Protein AF-A0AAF0BTP5-F1 (afdb_monomer)

Foldseek 3Di:
DDWDWDQDPVDHQWIFTDHPPDTDDDTGGPPPPDDDPDDDDDDDDDDDDDDDDDDDDDDDDDDDDPDDPPDLDPDDPQFFFQAPQSDTFNWQQLVCGCVVRNGGPGTPAQWFAFPVRDIDGPDDSDADPPRTGGRGHDHPDQDDDDDQFFFQAPQSDTFSPQQQVCTNVVRNDGPGTPAQWFAFPVRDIDGVRVVDADPPSTTTPGGDHPDDPDDPPDDDDDDDDDDDDDDDDDDDDDDDDPDDPDPQDPLLVVLLVVLVVVVVVAQAALVRSLCQCCPPPHVNRDSVSNNSSSVVDPDDNLVSLLRNLVVCVVPDDDQLVRQLCQCCPPPHRNHDSVSNNSNSVNVVSD

Sequence (350 aa):
MPAGWYPDPMQQGNQREWNGREWVGPSVPLAAKGGFPKWLIPLIACGGLAFVALIGGAIASAGDEDPEQTAATDPAVGQFARCNDGEFSDNGDLRAICSSHDGVDEFLAEFGECEDGTVIALRDDPECPDGGDLVKLLPGYQPAAGDGDIALCNDGTYSDNRELRNTCSSHDGVEEWLAEYGECEGGDVVRLAEDERCPMGEDLSKLLPGYTPPTTTAPPATTSPPTTTAPPTTTSPPTTTAPPGPTLSPSQQQAVGSAQNYLEFSGFSRQGLIDQLSSEFGDQFSVEDATVAVDSLNVDWNAEAAESAQNYLEFSNFSCQGLIDQLSSEFGDQYTVEEATYGANQTGIC

Radius of gyration: 31.8 Å; Cα contacts (8 Å, |Δi|>4): 492; chains: 1; bounding box: 95×71×78 Å

Secondary structure (DSSP, 8-state):
--SEEEE-TTSTTEEEEE-SSSEEEEEEE----------------------------------PPPP-----PPPPTT--EEETTS-EE----TTTTTTTTTSEEEESSSEEEETTS-EEE-SSS---GGGPPEEEE-TTPPPPPPTT--EEETTS-EE--TT-TTTTTTTTSEEEES-SEEEETTS-EEEGGGT-PPGGG--EEEE-TT-------PPPPPPPPPP--------------PPPP----HHHHHHHHHHHHHHHHS---HHHHHHHHH-TTTT---HHHHHHHHHHS---HHHHHHHHHHHHHHHS---HHHHHHHHH-TTTT---HHHHHHHHHHTT--

pLDDT: mean 74.02, std 20.6, range [29.47, 98.0]

Nearest PDB structures (foldseek):
  4eqq-assembly1_B  TM=9.358E-01  e=1.377E-05  Streptococcus phage TP-J34
  3e3v-assembly1_A  TM=5.963E-01  e=6.140E-01  Ligilactobacillus salivarius UCC118
  2prr-assembly1_E  TM=2.190E-01  e=5.043E+00  Cupriavidus pinatubonensis JMP134

Mean predicted aligned error: 22.16 Å

Organism: NCBI:txid467976

Structure (mmCIF, N/CA/C/O backbone):
data_AF-A0AAF0BTP5-F1
#
_entry.id   AF-A0AAF0BTP5-F1
#
loop_
_atom_site.group_PDB
_atom_site.id
_atom_site.type_symbol
_atom_site.label_atom_id
_atom_site.label_alt_id
_atom_site.label_comp_id
_atom_site.label_asym_id
_atom_site.label_entity_id
_atom_site.label_seq_id
_atom_site.pdbx_PDB_ins_code
_atom_site.Cartn_x
_atom_site.Cartn_y
_atom_site.Cartn_z
_atom_site.occupancy
_atom_site.B_iso_or_equiv
_atom_site.auth_seq_id
_atom_site.auth_comp_id
_atom_site.auth_asym_id
_atom_site.auth_atom_id
_atom_site.pdbx_PDB_model_num
ATOM 1 N N . MET A 1 1 ? 7.707 22.362 7.833 1.00 66.06 1 MET A N 1
ATOM 2 C CA . MET A 1 1 ? 9.055 22.598 8.407 1.00 66.06 1 MET A CA 1
ATOM 3 C C . MET A 1 1 ? 9.634 23.878 7.801 1.00 66.06 1 MET A C 1
ATOM 5 O O . MET A 1 1 ? 9.335 24.130 6.635 1.00 66.06 1 MET A O 1
ATOM 9 N N . PRO A 1 2 ? 10.359 24.732 8.553 1.00 80.81 2 PRO A N 1
ATOM 10 C CA . PRO A 1 2 ? 11.015 25.907 7.971 1.00 80.81 2 PRO A CA 1
ATOM 11 C C . PRO A 1 2 ? 12.114 25.486 6.985 1.00 80.81 2 PRO A C 1
ATOM 13 O O . PRO A 1 2 ? 12.567 24.349 7.028 1.00 80.81 2 PRO A O 1
ATOM 16 N N . ALA A 1 3 ? 12.517 26.377 6.076 1.00 83.88 3 ALA A N 1
ATOM 17 C CA . ALA A 1 3 ? 13.550 26.041 5.102 1.00 83.88 3 ALA A CA 1
ATOM 18 C C . ALA A 1 3 ? 14.909 25.805 5.789 1.00 83.88 3 ALA A C 1
ATOM 20 O O . ALA A 1 3 ? 15.300 26.584 6.664 1.00 83.88 3 ALA A O 1
ATOM 21 N N . GLY A 1 4 ? 15.621 24.744 5.410 1.00 81.06 4 GLY A N 1
ATOM 22 C CA . GLY A 1 4 ? 16.892 24.365 6.026 1.00 81.06 4 GLY A CA 1
ATOM 23 C C . GLY A 1 4 ? 17.335 22.939 5.703 1.00 81.06 4 GLY A C 1
ATOM 24 O O . GLY A 1 4 ? 16.658 22.215 4.985 1.00 81.06 4 GLY A O 1
ATOM 25 N N . TRP A 1 5 ? 18.485 22.538 6.244 1.00 83.69 5 TRP A N 1
ATOM 26 C CA . TRP A 1 5 ? 19.015 21.179 6.105 1.00 83.69 5 TRP A CA 1
ATOM 27 C C . TRP A 1 5 ? 18.476 20.271 7.207 1.00 83.69 5 TRP A C 1
ATOM 29 O O . TRP A 1 5 ? 18.574 20.607 8.391 1.00 83.69 5 TRP A O 1
ATOM 39 N N . TYR A 1 6 ? 17.950 19.114 6.814 1.00 80.50 6 TYR A N 1
ATOM 40 C CA . TYR A 1 6 ? 17.351 18.129 7.713 1.00 80.50 6 TYR A CA 1
ATOM 41 C C . TYR A 1 6 ? 17.860 16.721 7.390 1.00 80.50 6 TYR A C 1
ATOM 43 O O . TYR A 1 6 ? 18.285 16.490 6.257 1.00 80.50 6 TYR A O 1
ATOM 51 N N . PRO A 1 7 ? 17.835 15.784 8.357 1.00 87.56 7 PRO A N 1
ATOM 52 C CA . PRO A 1 7 ? 18.116 14.377 8.088 1.00 87.56 7 PRO A CA 1
ATOM 53 C C . PRO A 1 7 ? 17.216 13.850 6.970 1.00 87.56 7 PRO A C 1
ATOM 55 O O . PRO A 1 7 ? 16.019 14.135 6.965 1.00 87.56 7 PRO A O 1
ATOM 58 N N . ASP A 1 8 ? 17.802 13.116 6.030 1.00 84.50 8 ASP A N 1
ATOM 59 C CA . ASP A 1 8 ? 17.079 12.563 4.892 1.00 84.50 8 ASP A CA 1
ATOM 60 C C . ASP A 1 8 ? 16.247 11.345 5.343 1.00 84.50 8 ASP A C 1
ATOM 62 O O . ASP A 1 8 ? 16.832 10.350 5.786 1.00 84.50 8 ASP A O 1
ATOM 66 N N . PRO A 1 9 ? 14.903 11.396 5.256 1.00 71.88 9 PRO A N 1
ATOM 67 C CA . PRO A 1 9 ? 14.041 10.292 5.675 1.00 71.88 9 PRO A CA 1
ATOM 68 C C . PRO A 1 9 ? 14.172 9.053 4.776 1.00 71.88 9 PRO A C 1
ATOM 70 O O . PRO A 1 9 ? 13.837 7.957 5.213 1.00 71.88 9 PRO A O 1
ATOM 73 N N . MET A 1 10 ? 14.685 9.207 3.550 1.00 76.69 10 MET A N 1
ATOM 74 C CA . MET A 1 10 ? 14.878 8.116 2.589 1.00 76.69 10 MET A CA 1
ATOM 75 C C . MET A 1 10 ? 16.298 7.532 2.631 1.00 76.69 10 MET A C 1
ATOM 77 O O . MET A 1 10 ? 16.531 6.442 2.116 1.00 76.69 10 MET A O 1
ATOM 81 N N . GLN A 1 11 ? 17.263 8.226 3.248 1.00 76.19 11 GLN A N 1
ATOM 82 C CA . GLN A 1 11 ? 18.657 7.776 3.344 1.00 76.19 11 GLN A CA 1
ATOM 83 C C . GLN A 1 11 ? 19.231 8.024 4.745 1.00 76.19 11 GLN A C 1
ATOM 85 O O . GLN A 1 11 ? 19.792 9.085 5.036 1.00 76.19 11 GLN A O 1
ATOM 90 N N . GLN A 1 12 ? 19.138 7.012 5.617 1.00 73.44 12 GLN A N 1
ATOM 91 C CA . GLN A 1 12 ? 19.706 7.078 6.967 1.00 73.44 12 GLN A CA 1
ATOM 92 C C . GLN A 1 12 ? 21.200 7.441 6.931 1.00 73.44 12 GLN A C 1
ATOM 94 O O . GLN A 1 12 ? 22.006 6.781 6.280 1.00 73.44 12 GLN A O 1
ATOM 99 N N . GLY A 1 13 ? 21.573 8.492 7.667 1.00 76.44 13 GLY A N 1
ATOM 100 C CA . GLY A 1 13 ? 22.949 9.003 7.727 1.00 76.44 13 GLY A CA 1
ATOM 101 C C . GLY A 1 13 ? 23.241 10.186 6.797 1.00 76.44 13 GLY A C 1
ATOM 102 O O . GLY A 1 13 ? 24.313 10.786 6.914 1.00 76.44 13 GLY A O 1
ATOM 103 N N . ASN A 1 14 ? 22.288 10.583 5.950 1.00 85.88 14 ASN A N 1
ATOM 104 C CA . ASN A 1 14 ? 22.402 11.737 5.058 1.00 85.88 14 ASN A CA 1
ATOM 105 C C . ASN A 1 14 ? 21.496 12.899 5.507 1.00 85.88 14 ASN A C 1
ATOM 107 O O . ASN A 1 14 ? 20.632 12.752 6.372 1.00 85.88 14 ASN A O 1
ATOM 111 N N . GLN A 1 15 ? 21.736 14.085 4.952 1.00 87.38 15 GLN A N 1
ATOM 112 C CA . GLN A 1 15 ? 20.902 15.275 5.077 1.00 87.38 15 GLN A CA 1
ATOM 113 C C . GLN A 1 15 ? 20.526 15.808 3.695 1.00 87.38 15 GLN A C 1
ATOM 115 O O . GLN A 1 15 ? 21.303 15.700 2.743 1.00 87.38 15 GLN A O 1
ATOM 120 N N . ARG A 1 16 ? 19.354 16.430 3.605 1.00 90.38 16 ARG A N 1
ATOM 121 C CA . ARG A 1 16 ? 18.825 17.049 2.389 1.00 90.38 16 ARG A CA 1
ATOM 122 C C . ARG A 1 16 ? 18.235 18.424 2.713 1.00 90.38 16 ARG A C 1
ATOM 124 O O . ARG A 1 16 ? 17.884 18.701 3.862 1.00 90.38 16 ARG A O 1
ATOM 131 N N . GLU A 1 17 ? 18.195 19.321 1.734 1.00 87.38 17 GLU A N 1
ATOM 132 C CA . GLU A 1 17 ? 17.654 20.665 1.928 1.00 87.38 17 GLU A CA 1
ATOM 133 C C . GLU A 1 17 ? 16.134 20.660 1.733 1.00 87.38 17 GLU A C 1
ATOM 135 O O . GLU A 1 17 ? 15.614 20.120 0.762 1.00 87.38 17 GLU A O 1
ATOM 140 N N . TRP A 1 18 ? 15.411 21.271 2.664 1.00 85.94 18 TRP A N 1
ATOM 141 C CA . TRP A 1 18 ? 13.976 21.511 2.587 1.00 85.94 18 TRP A CA 1
ATOM 142 C C . TRP A 1 18 ? 13.746 22.991 2.292 1.00 85.94 18 TRP A C 1
ATOM 144 O O . TRP A 1 18 ? 14.235 23.845 3.031 1.00 85.94 18 TRP A O 1
ATOM 154 N N . ASN A 1 19 ? 12.985 23.324 1.248 1.00 82.12 19 ASN A N 1
ATOM 155 C CA . ASN A 1 19 ? 12.732 24.724 0.871 1.00 82.12 19 ASN A CA 1
ATOM 156 C C . ASN A 1 19 ? 11.474 25.330 1.531 1.00 82.12 19 ASN A C 1
ATOM 158 O O . ASN A 1 19 ? 11.145 26.494 1.299 1.00 82.12 19 ASN A O 1
ATOM 162 N N . GLY A 1 20 ? 10.759 24.554 2.352 1.00 77.25 20 GLY A N 1
ATOM 163 C CA . GLY A 1 20 ? 9.486 24.948 2.964 1.00 77.25 20 GLY A CA 1
ATOM 164 C C . GLY A 1 20 ? 8.254 24.279 2.347 1.00 77.25 20 GLY A C 1
ATOM 165 O O . GLY A 1 20 ? 7.204 24.288 2.987 1.00 77.25 20 GLY A O 1
ATOM 166 N N . ARG A 1 21 ? 8.379 23.685 1.156 1.00 82.62 21 ARG A N 1
ATOM 167 C CA . ARG A 1 21 ? 7.317 22.946 0.452 1.00 82.62 21 ARG A CA 1
ATOM 168 C C . ARG A 1 21 ? 7.750 21.561 -0.008 1.00 82.62 21 ARG A C 1
ATOM 170 O O . ARG A 1 21 ? 6.941 20.647 0.046 1.00 82.62 21 ARG A O 1
ATOM 177 N N . GLU A 1 22 ? 9.000 21.422 -0.425 1.00 83.06 22 GLU A N 1
ATOM 178 C CA . GLU A 1 22 ? 9.550 20.165 -0.919 1.00 83.06 22 GLU A CA 1
ATOM 179 C C . GLU A 1 22 ? 11.039 20.048 -0.582 1.00 83.06 22 GLU A C 1
ATOM 181 O O . GLU A 1 22 ? 11.717 21.022 -0.216 1.00 83.06 22 GLU A O 1
ATOM 186 N N . TRP A 1 23 ? 11.543 18.828 -0.721 1.00 82.31 23 TRP A N 1
ATOM 187 C CA . TRP A 1 23 ? 12.958 18.534 -0.610 1.00 82.31 23 TRP A CA 1
ATOM 188 C C . TRP A 1 23 ? 13.664 18.868 -1.924 1.00 82.31 23 TRP A C 1
ATOM 190 O O . TRP A 1 23 ? 13.299 18.368 -2.988 1.00 82.31 23 TRP A O 1
ATOM 200 N N . VAL A 1 24 ? 14.711 19.679 -1.845 1.00 86.25 24 VAL A N 1
ATOM 201 C CA . VAL A 1 24 ? 15.459 20.187 -2.994 1.00 86.25 24 VAL A CA 1
ATOM 202 C C . VAL A 1 24 ? 16.923 19.760 -2.932 1.00 86.25 24 VAL A C 1
ATOM 204 O O . VAL A 1 24 ? 17.501 19.583 -1.861 1.00 86.25 24 VAL A O 1
ATOM 207 N N . GLY A 1 25 ? 17.529 19.583 -4.108 1.00 78.31 25 GLY A N 1
ATOM 208 C CA . GLY A 1 25 ? 18.939 19.201 -4.244 1.00 78.31 25 GLY A CA 1
ATOM 209 C C . GLY A 1 25 ? 19.236 17.731 -3.907 1.00 78.31 25 GLY A C 1
ATOM 210 O O . GLY A 1 25 ? 18.320 16.978 -3.575 1.00 78.31 25 GLY A O 1
ATOM 211 N N . PRO A 1 26 ? 20.499 17.292 -4.039 1.00 80.62 26 PRO A N 1
ATOM 212 C CA . PRO A 1 26 ? 20.912 15.921 -3.741 1.00 80.62 26 PRO A CA 1
ATOM 213 C C . PRO A 1 26 ? 21.100 15.680 -2.235 1.00 80.62 26 PRO A C 1
ATOM 215 O O . PRO A 1 26 ? 21.465 16.588 -1.485 1.00 80.62 26 PRO A O 1
ATOM 218 N N . SER A 1 27 ? 20.898 14.435 -1.803 1.00 83.38 27 SER A N 1
ATOM 219 C CA . SER A 1 27 ? 21.217 13.969 -0.450 1.00 83.38 27 SER A CA 1
ATOM 220 C C . SER A 1 27 ? 22.731 13.978 -0.234 1.00 83.38 27 SER A C 1
ATOM 222 O O . SER A 1 27 ? 23.484 13.449 -1.052 1.00 83.38 27 SER A O 1
ATOM 224 N N . VAL A 1 28 ? 23.198 14.575 0.863 1.00 78.38 28 VAL A N 1
ATOM 225 C CA . VAL A 1 28 ? 24.628 14.622 1.210 1.00 78.38 28 VAL A CA 1
ATOM 226 C C . VAL A 1 28 ? 24.874 13.976 2.572 1.00 78.38 28 VAL A C 1
ATOM 228 O O . VAL A 1 28 ? 24.028 14.105 3.454 1.00 78.38 28 VAL A O 1
ATOM 231 N N . PRO A 1 29 ? 26.020 13.318 2.809 1.00 83.50 29 PRO A N 1
ATOM 232 C CA . PRO A 1 29 ? 26.315 12.719 4.107 1.00 83.50 29 PRO A CA 1
ATOM 233 C C . PRO A 1 29 ? 26.246 13.738 5.244 1.00 83.50 29 PRO A C 1
ATOM 235 O O . PRO A 1 29 ? 26.793 14.840 5.129 1.00 83.50 29 PRO A O 1
ATOM 238 N N . LEU A 1 30 ? 25.611 13.370 6.365 1.00 73.38 30 LEU A N 1
ATOM 239 C CA . LEU A 1 30 ? 25.683 14.161 7.592 1.00 73.38 30 LEU A CA 1
ATOM 240 C C . LEU A 1 30 ? 27.158 14.269 7.969 1.00 73.38 30 LEU A C 1
ATOM 242 O O . LEU A 1 30 ? 27.799 13.267 8.288 1.00 73.38 30 LEU A O 1
ATOM 246 N N . ALA A 1 31 ? 27.710 15.483 7.893 1.00 54.94 31 ALA A N 1
ATOM 247 C CA . ALA A 1 31 ? 29.111 15.720 8.200 1.00 54.94 31 ALA A CA 1
ATOM 248 C C . ALA A 1 31 ? 29.421 15.130 9.581 1.00 54.94 31 ALA A C 1
ATOM 250 O O . ALA A 1 31 ? 28.919 15.608 10.605 1.00 54.94 31 ALA A O 1
ATOM 251 N N . ALA A 1 32 ? 30.226 14.064 9.599 1.00 41.44 32 ALA A N 1
ATOM 252 C CA . ALA A 1 32 ? 30.645 13.419 10.825 1.00 41.44 32 ALA A CA 1
ATOM 253 C C . ALA A 1 32 ? 31.231 14.499 11.738 1.00 41.44 32 ALA A C 1
ATOM 255 O O . ALA A 1 32 ? 32.171 15.202 11.357 1.00 41.44 32 ALA A O 1
ATOM 256 N N . LYS A 1 33 ? 30.678 14.649 12.947 1.00 40.78 33 LYS A N 1
ATOM 257 C CA . LYS A 1 33 ? 31.272 15.461 14.017 1.00 40.78 33 LYS A CA 1
ATOM 258 C C . LYS A 1 33 ? 32.567 14.788 14.495 1.00 40.78 33 LYS A C 1
ATOM 260 O O . LYS A 1 33 ? 32.663 14.317 15.622 1.00 40.78 33 LYS A O 1
ATOM 265 N N . GLY A 1 34 ? 33.565 14.722 13.619 1.00 33.09 34 GLY A N 1
ATOM 266 C CA . GLY A 1 34 ? 34.946 14.400 13.927 1.00 33.09 34 GLY A CA 1
ATOM 267 C C . GLY A 1 34 ? 35.622 15.673 14.410 1.00 33.09 34 GLY A C 1
ATOM 268 O O . GLY A 1 34 ? 35.717 16.655 13.676 1.00 33.09 34 GLY A O 1
ATOM 269 N N . GLY A 1 35 ? 36.026 15.683 15.678 1.00 31.38 35 GLY A N 1
ATOM 270 C CA . GLY A 1 35 ? 36.661 16.828 16.313 1.00 31.38 35 GLY A CA 1
ATOM 271 C C . GLY A 1 35 ? 37.847 17.353 15.507 1.00 31.38 35 GLY A C 1
ATOM 272 O O . GLY A 1 35 ? 38.775 16.617 15.185 1.00 31.38 35 GLY A O 1
ATOM 273 N N . PHE A 1 36 ? 37.834 18.657 15.236 1.00 31.03 36 PHE A N 1
ATOM 274 C CA . PHE A 1 36 ? 39.012 19.386 14.788 1.00 31.03 36 PHE A CA 1
ATOM 275 C C . PHE A 1 36 ? 40.149 19.184 15.804 1.00 31.03 36 PHE A C 1
ATOM 277 O O . PHE A 1 36 ? 39.987 19.580 16.968 1.00 31.03 36 PHE A O 1
ATOM 284 N N . PRO A 1 37 ? 41.319 18.642 15.418 1.00 31.67 37 PRO A N 1
ATOM 285 C CA . PRO A 1 37 ? 42.494 18.784 16.248 1.00 31.67 37 PRO A CA 1
ATOM 286 C C . PRO A 1 37 ? 42.881 20.263 16.219 1.00 31.67 37 PRO A C 1
ATOM 288 O O . PRO A 1 37 ? 43.329 20.807 15.211 1.00 31.67 37 PRO A O 1
ATOM 291 N N . LYS A 1 38 ? 42.678 20.931 17.358 1.00 37.78 38 LYS A N 1
ATOM 292 C CA . LYS A 1 38 ? 43.375 22.169 17.699 1.00 37.78 38 LYS A CA 1
ATOM 293 C C . LYS A 1 38 ? 44.862 21.908 17.486 1.00 37.78 38 LYS A C 1
ATOM 295 O O . LYS A 1 38 ? 45.444 21.198 18.292 1.00 37.78 38 LYS A O 1
ATOM 300 N N . TRP A 1 39 ? 45.442 22.471 16.437 1.00 33.19 39 TRP A N 1
ATOM 301 C CA . TRP A 1 39 ? 46.760 23.105 16.416 1.00 33.19 39 TRP A CA 1
ATOM 302 C C . TRP A 1 39 ? 46.939 23.784 15.052 1.00 33.19 39 TRP A C 1
ATOM 304 O O . TRP A 1 39 ? 46.636 23.188 14.027 1.00 33.19 39 TRP A O 1
ATOM 314 N N . LEU A 1 40 ? 47.445 25.024 15.094 1.00 30.78 40 LEU A N 1
ATOM 315 C CA . LEU A 1 40 ? 47.701 25.983 14.000 1.00 30.78 40 LEU A CA 1
ATOM 316 C C . LEU A 1 40 ? 46.567 26.966 13.641 1.00 30.78 40 LEU A C 1
ATOM 318 O O . LEU A 1 40 ? 46.046 27.006 12.536 1.00 30.78 40 LEU A O 1
ATOM 322 N N . ILE A 1 41 ? 46.295 27.875 14.578 1.00 35.19 41 ILE A N 1
ATOM 323 C CA . ILE A 1 41 ? 46.274 29.328 14.297 1.00 35.19 41 ILE A CA 1
ATOM 324 C C . ILE A 1 41 ? 47.596 29.818 14.930 1.00 35.19 41 ILE A C 1
ATOM 326 O O . ILE A 1 41 ? 47.890 29.331 16.028 1.00 35.19 41 ILE A O 1
ATOM 330 N N . PRO A 1 42 ? 48.427 30.698 14.327 1.00 41.56 42 PRO A N 1
ATOM 331 C CA . PRO A 1 42 ? 48.000 31.946 13.684 1.00 41.56 42 PRO A CA 1
ATOM 332 C C . PRO A 1 42 ? 48.838 32.313 12.424 1.00 41.56 42 PRO A C 1
ATOM 334 O O . PRO A 1 42 ? 49.724 31.563 12.044 1.00 41.56 42 PRO A O 1
ATOM 337 N N . LEU A 1 43 ? 48.638 33.390 11.657 1.00 31.61 43 LEU A N 1
ATOM 338 C CA . LEU A 1 43 ? 48.672 34.822 11.987 1.00 31.61 43 LEU A CA 1
ATOM 339 C C . LEU A 1 43 ? 48.596 35.584 10.625 1.00 31.61 43 LEU A C 1
ATOM 341 O O . LEU A 1 43 ? 49.129 35.089 9.638 1.00 31.61 43 LEU A O 1
ATOM 345 N N . ILE A 1 44 ? 48.077 36.823 10.636 1.00 33.84 44 ILE A N 1
ATOM 346 C CA . ILE A 1 44 ? 48.442 37.959 9.739 1.00 33.84 44 ILE A CA 1
ATOM 347 C C . ILE A 1 44 ? 47.789 37.931 8.341 1.00 33.84 44 ILE A C 1
ATOM 349 O O . ILE A 1 44 ? 48.162 37.168 7.465 1.00 33.84 44 ILE A O 1
ATOM 353 N N . ALA A 1 45 ? 46.683 38.651 8.142 1.00 29.67 45 ALA A N 1
ATOM 354 C CA . ALA A 1 45 ? 46.576 40.098 7.886 1.00 29.67 45 ALA A CA 1
ATOM 355 C C . ALA A 1 45 ? 46.973 40.515 6.457 1.00 29.67 45 ALA A C 1
ATOM 357 O O . ALA A 1 45 ? 48.066 40.245 5.972 1.00 29.67 45 ALA A O 1
ATOM 358 N N . CYS A 1 46 ? 46.030 41.217 5.826 1.00 31.89 46 CYS A N 1
ATOM 359 C CA . CYS A 1 46 ? 46.109 41.869 4.528 1.00 31.89 46 CYS A CA 1
ATOM 360 C C . CYS A 1 46 ? 47.422 42.629 4.298 1.00 31.89 46 CYS A C 1
ATOM 362 O O . CYS A 1 46 ? 47.828 43.439 5.132 1.00 31.89 46 CYS A O 1
ATOM 364 N N . GLY A 1 47 ? 48.003 42.475 3.107 1.00 30.50 47 GLY A N 1
ATOM 365 C CA . GLY A 1 47 ? 49.090 43.334 2.650 1.00 30.50 47 GLY A CA 1
ATOM 366 C C . GLY A 1 47 ? 49.634 42.967 1.272 1.00 30.50 47 GLY A C 1
ATOM 367 O O . GLY A 1 47 ? 50.474 42.090 1.162 1.00 30.50 47 GLY A O 1
ATOM 368 N N . GLY A 1 48 ? 49.156 43.678 0.247 1.00 30.20 48 GLY A N 1
ATOM 369 C CA . GLY A 1 48 ? 49.973 44.288 -0.812 1.00 30.20 48 GLY A CA 1
ATOM 370 C C . GLY A 1 48 ? 50.964 43.445 -1.631 1.00 30.20 48 GLY A C 1
ATOM 371 O O . GLY A 1 48 ? 52.056 43.138 -1.184 1.00 30.20 48 GLY A O 1
ATOM 372 N N . LEU A 1 49 ? 50.605 43.265 -2.906 1.00 34.34 49 LEU A N 1
ATOM 373 C CA . LEU A 1 49 ? 51.395 43.568 -4.113 1.00 34.34 49 LEU A CA 1
ATOM 374 C C . LEU A 1 49 ? 52.920 43.295 -4.155 1.00 34.34 49 LEU A C 1
ATOM 376 O O . LEU A 1 49 ? 53.719 44.007 -3.556 1.00 34.34 49 LEU A O 1
ATOM 380 N N . ALA A 1 50 ? 53.246 42.458 -5.152 1.00 32.09 50 ALA A N 1
ATOM 381 C CA . ALA A 1 50 ? 54.365 42.535 -6.103 1.00 32.09 50 ALA A CA 1
ATOM 382 C C . ALA A 1 50 ? 55.754 42.022 -5.667 1.00 32.09 50 ALA A C 1
ATOM 384 O O . ALA A 1 50 ? 56.383 42.593 -4.789 1.00 32.09 50 ALA A O 1
ATOM 385 N N . PHE A 1 51 ? 56.297 41.032 -6.397 1.00 29.47 51 PHE A N 1
ATOM 386 C CA . PHE A 1 51 ? 57.424 41.213 -7.338 1.00 29.47 51 PHE A CA 1
ATOM 387 C C . PHE A 1 51 ? 57.891 39.873 -7.970 1.00 29.47 51 PHE A C 1
ATOM 389 O O . PHE A 1 51 ? 58.175 38.910 -7.270 1.00 29.47 51 PHE A O 1
ATOM 396 N N . VAL A 1 52 ? 58.0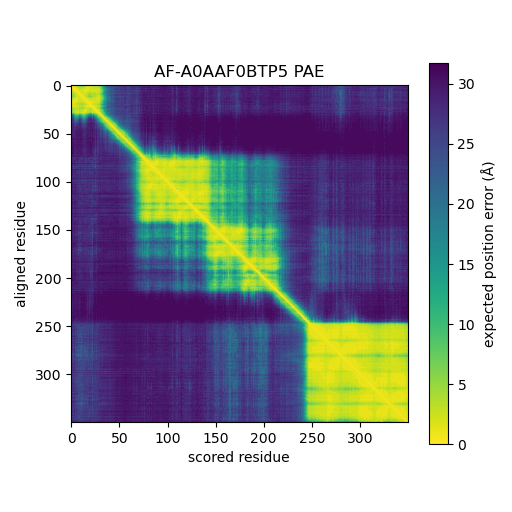83 39.928 -9.296 1.00 31.09 52 VAL A N 1
ATOM 397 C CA . VAL A 1 52 ? 59.167 39.326 -10.112 1.00 31.09 52 VAL A CA 1
ATOM 398 C C . VAL A 1 52 ? 59.085 37.883 -10.626 1.00 31.09 52 VAL A C 1
ATOM 400 O O . VAL A 1 52 ? 58.734 36.926 -9.954 1.00 31.09 52 VAL A O 1
ATOM 403 N N . ALA A 1 53 ? 59.456 37.821 -11.906 1.00 33.12 53 ALA A N 1
ATOM 404 C CA . ALA A 1 53 ? 59.361 36.761 -12.885 1.00 33.12 53 ALA A CA 1
ATOM 405 C C . ALA A 1 53 ? 60.640 35.915 -13.034 1.00 33.12 53 ALA A C 1
ATOM 407 O O . ALA A 1 53 ? 61.718 36.321 -12.602 1.00 33.12 53 ALA A O 1
ATOM 408 N N . LEU A 1 54 ? 60.467 34.850 -13.836 1.00 32.16 54 LEU A N 1
ATOM 409 C CA . LEU A 1 54 ? 61.446 33.958 -14.486 1.00 32.16 54 LEU A CA 1
ATOM 410 C C . LEU A 1 54 ? 62.095 32.954 -13.516 1.00 32.16 54 LEU A C 1
ATOM 412 O O . LEU A 1 54 ? 62.576 33.321 -12.457 1.00 32.16 54 LEU A O 1
ATOM 416 N N . ILE A 1 55 ? 62.130 31.651 -13.813 1.00 35.66 55 ILE A N 1
ATOM 417 C CA . ILE A 1 55 ? 62.846 31.022 -14.936 1.00 35.66 55 ILE A CA 1
ATOM 418 C C . ILE A 1 55 ? 62.230 29.640 -15.257 1.00 35.66 55 ILE A C 1
ATOM 420 O O . ILE A 1 55 ? 61.930 28.880 -14.344 1.00 35.66 55 ILE A O 1
ATOM 424 N N . GLY A 1 56 ? 62.189 29.284 -16.548 1.00 29.95 56 GLY A N 1
ATOM 425 C CA . GLY A 1 56 ? 62.551 27.934 -17.011 1.00 29.95 56 GLY A CA 1
ATOM 426 C C . GLY A 1 56 ? 61.420 26.933 -17.231 1.00 29.95 56 GLY A C 1
ATOM 427 O O . GLY A 1 56 ? 61.036 26.211 -16.322 1.00 29.95 56 GLY A O 1
ATOM 428 N N . GLY A 1 57 ? 60.969 26.819 -18.481 1.00 34.53 57 GLY A N 1
ATOM 429 C CA . GLY A 1 57 ? 60.205 25.662 -18.935 1.00 34.53 57 GLY A CA 1
ATOM 430 C C . GLY A 1 57 ? 61.088 24.425 -19.110 1.00 34.53 57 GLY A C 1
ATOM 431 O O . GLY A 1 57 ? 62.213 24.529 -19.598 1.00 34.53 57 GLY A O 1
ATOM 432 N N . ALA A 1 58 ? 60.540 23.261 -18.766 1.00 31.95 58 ALA A N 1
ATOM 433 C CA . ALA A 1 58 ? 60.873 21.982 -19.376 1.00 31.95 58 ALA A CA 1
ATOM 434 C C . ALA A 1 58 ? 59.739 20.972 -19.123 1.00 31.95 58 ALA A C 1
ATOM 436 O O . ALA A 1 58 ? 59.387 20.702 -17.982 1.00 31.95 58 ALA A O 1
ATOM 437 N N . ILE A 1 59 ? 59.251 20.417 -20.235 1.00 38.56 59 ILE A N 1
ATOM 438 C CA . ILE A 1 59 ? 58.660 19.087 -20.430 1.00 38.56 59 ILE A CA 1
ATOM 439 C C . ILE A 1 59 ? 57.361 18.738 -19.679 1.00 38.56 59 ILE A C 1
ATOM 441 O O . ILE A 1 59 ? 57.347 18.281 -18.542 1.00 38.56 59 ILE A O 1
ATOM 445 N N . ALA A 1 60 ? 56.250 18.859 -20.412 1.00 32.38 60 ALA A N 1
ATOM 446 C CA . ALA A 1 60 ? 55.043 18.087 -20.166 1.00 32.38 60 ALA A CA 1
ATOM 447 C C . ALA A 1 60 ? 55.364 16.591 -20.330 1.00 32.38 60 ALA A C 1
ATOM 449 O O . ALA A 1 60 ? 55.797 16.155 -21.397 1.00 32.38 60 ALA A O 1
ATOM 450 N N . SER A 1 61 ? 55.176 15.833 -19.253 1.00 33.78 61 SER A N 1
ATOM 451 C CA . SER A 1 61 ? 55.046 14.380 -19.267 1.00 33.78 61 SER A CA 1
ATOM 452 C C . SER A 1 61 ? 53.587 14.061 -18.995 1.00 33.78 61 SER A C 1
ATOM 454 O O . SER A 1 61 ? 52.990 14.657 -18.100 1.00 33.78 61 SER A O 1
ATOM 456 N N . ALA A 1 62 ? 53.067 13.137 -19.795 1.00 45.81 62 ALA A N 1
ATOM 457 C CA . ALA A 1 62 ? 51.734 12.569 -19.748 1.00 45.81 62 ALA A CA 1
ATOM 458 C C . ALA A 1 62 ? 51.227 12.316 -18.320 1.00 45.81 62 ALA A C 1
ATOM 460 O O . ALA A 1 62 ? 51.933 11.738 -17.491 1.00 45.81 62 ALA A O 1
ATOM 461 N N . GLY A 1 63 ? 49.995 12.752 -18.079 1.00 32.56 63 GLY A N 1
ATOM 462 C CA . GLY A 1 63 ? 49.095 12.198 -17.083 1.00 32.56 63 GLY A CA 1
ATOM 463 C C . GLY A 1 63 ? 47.806 11.910 -17.833 1.00 32.56 63 GLY A C 1
ATOM 464 O O . GLY A 1 63 ? 47.219 12.837 -18.387 1.00 32.56 63 GLY A O 1
ATOM 465 N N . ASP A 1 64 ? 47.506 10.624 -17.944 1.00 36.56 64 ASP A N 1
ATOM 466 C CA . ASP A 1 64 ? 46.410 10.029 -18.686 1.00 36.56 64 ASP A CA 1
ATOM 467 C C . ASP A 1 64 ? 45.059 10.703 -18.434 1.00 36.56 64 ASP A C 1
ATOM 469 O O . ASP A 1 64 ? 44.737 11.166 -17.339 1.00 36.56 64 ASP A O 1
ATOM 473 N N . GLU A 1 65 ? 44.314 10.752 -19.526 1.00 37.16 65 GLU A N 1
ATOM 474 C CA . GLU A 1 65 ? 42.996 11.325 -19.709 1.00 37.16 65 GLU A CA 1
ATOM 475 C C . GLU A 1 65 ? 41.996 10.601 -18.792 1.00 37.16 65 GLU A C 1
ATOM 477 O O . GLU A 1 65 ? 41.788 9.394 -18.899 1.00 37.16 65 GLU A O 1
ATOM 482 N N . ASP A 1 66 ? 41.402 11.348 -17.862 1.00 35.97 66 ASP A N 1
ATOM 483 C CA . ASP A 1 66 ? 40.162 10.968 -17.182 1.00 35.97 66 ASP A CA 1
ATOM 484 C C . ASP A 1 66 ? 39.074 10.891 -18.271 1.00 35.97 66 ASP A C 1
ATOM 486 O O . ASP A 1 66 ? 38.930 11.875 -19.012 1.00 35.97 66 ASP A O 1
ATOM 490 N N . PRO A 1 67 ? 38.385 9.750 -18.481 1.00 45.97 67 PRO A N 1
ATOM 491 C CA . PRO A 1 67 ? 37.468 9.621 -19.596 1.00 45.97 67 PRO A CA 1
ATOM 492 C C . PRO A 1 67 ? 36.340 10.630 -19.431 1.00 45.97 67 PRO A C 1
ATOM 494 O O . PRO A 1 67 ? 35.661 10.703 -18.408 1.00 45.97 67 PRO A O 1
ATOM 497 N N . GLU A 1 68 ? 36.193 11.416 -20.487 1.00 41.41 68 GLU A N 1
ATOM 498 C CA . GLU A 1 68 ? 35.093 12.311 -20.764 1.00 41.41 68 GLU A CA 1
ATOM 499 C C . GLU A 1 68 ? 33.779 11.656 -20.322 1.00 41.41 68 GLU A C 1
ATOM 501 O O . GLU A 1 68 ? 33.322 10.670 -20.899 1.00 41.41 68 GLU A O 1
ATOM 506 N N . GLN A 1 69 ? 33.177 12.198 -19.265 1.00 42.75 69 GLN A N 1
ATOM 507 C CA . GLN A 1 69 ? 31.753 12.054 -19.025 1.00 42.75 69 GLN A CA 1
ATOM 508 C C . GLN A 1 69 ? 31.091 12.713 -20.238 1.00 42.75 69 GLN A C 1
ATOM 510 O O . GLN A 1 69 ? 30.947 13.935 -20.289 1.00 42.75 69 GLN A O 1
ATOM 515 N N . THR A 1 70 ? 30.836 11.906 -21.270 1.00 43.03 70 THR A N 1
ATOM 516 C CA . THR A 1 70 ? 30.220 12.329 -22.523 1.00 43.03 70 THR A CA 1
ATOM 517 C C . THR A 1 70 ? 28.947 13.065 -22.161 1.00 43.03 70 THR A C 1
ATOM 519 O O . THR A 1 70 ? 28.051 12.493 -21.536 1.00 43.03 70 THR A O 1
ATOM 522 N N . ALA A 1 71 ? 28.897 14.352 -22.492 1.00 49.56 71 ALA A N 1
ATOM 523 C CA . ALA A 1 71 ? 27.687 15.138 -22.366 1.00 49.56 71 ALA A CA 1
ATOM 524 C C . ALA A 1 71 ? 26.556 14.360 -23.049 1.00 49.56 71 ALA A C 1
ATOM 526 O O . ALA A 1 71 ? 26.666 14.048 -24.237 1.00 49.56 71 ALA A O 1
ATOM 527 N N . ALA A 1 72 ? 25.516 14.001 -22.288 1.00 54.84 72 ALA A N 1
ATOM 528 C CA . ALA A 1 72 ? 24.315 13.390 -22.836 1.00 54.84 72 ALA A CA 1
ATOM 529 C C . ALA A 1 72 ? 23.857 14.269 -24.004 1.00 54.84 72 ALA A C 1
ATOM 531 O O . ALA A 1 72 ? 23.587 15.458 -23.830 1.00 54.84 72 ALA A O 1
ATOM 532 N N . THR A 1 73 ? 23.916 13.723 -25.214 1.00 63.22 73 THR A N 1
ATOM 533 C CA . THR A 1 73 ? 23.482 14.456 -26.399 1.00 63.22 73 THR A CA 1
ATOM 534 C C . THR A 1 73 ? 21.962 14.449 -26.342 1.00 63.22 73 THR A C 1
ATOM 536 O O . THR A 1 73 ? 21.386 13.381 -26.171 1.00 63.22 73 THR A O 1
ATOM 539 N N . ASP A 1 74 ? 21.303 15.606 -26.405 1.00 69.88 74 ASP A N 1
ATOM 540 C CA . ASP A 1 74 ? 19.837 15.631 -26.399 1.00 69.88 74 ASP A CA 1
ATOM 541 C C . ASP A 1 74 ? 19.299 14.775 -27.566 1.00 69.88 74 ASP A C 1
ATOM 543 O O . ASP A 1 74 ? 19.848 14.857 -28.676 1.00 69.88 74 ASP A O 1
ATOM 547 N N . PRO A 1 75 ? 18.245 13.962 -27.360 1.00 77.62 75 PRO A N 1
ATOM 548 C CA . PRO A 1 75 ? 17.697 13.129 -28.420 1.00 77.62 75 PRO A CA 1
ATOM 549 C C . PRO A 1 75 ? 17.206 13.990 -29.586 1.00 77.62 75 PRO A C 1
ATOM 551 O O . PRO A 1 75 ? 16.512 14.996 -29.412 1.00 77.62 75 PRO A O 1
ATOM 554 N N . ALA A 1 76 ? 17.548 13.578 -30.806 1.00 79.62 76 ALA A N 1
ATOM 555 C CA . ALA A 1 76 ? 17.000 14.194 -32.006 1.00 79.62 76 ALA A CA 1
ATOM 556 C C . ALA A 1 76 ? 15.487 13.922 -32.124 1.00 79.62 76 ALA A C 1
ATOM 558 O O . ALA A 1 76 ? 14.960 12.938 -31.608 1.00 79.62 76 ALA A O 1
ATOM 559 N N . VAL A 1 77 ? 14.774 14.783 -32.855 1.00 77.56 77 VAL A N 1
ATOM 560 C CA . VAL A 1 77 ? 13.346 14.577 -33.145 1.00 77.56 77 VAL A CA 1
ATOM 561 C C . VAL A 1 77 ? 13.162 13.271 -33.924 1.00 77.56 77 VAL A C 1
ATOM 563 O O . VAL A 1 77 ? 13.792 13.094 -34.966 1.00 77.56 77 VAL A O 1
ATOM 566 N N . GLY A 1 78 ? 12.273 12.398 -33.443 1.00 82.44 78 GLY A N 1
ATOM 567 C CA . GLY A 1 78 ? 11.965 11.104 -34.067 1.00 82.44 78 GLY A CA 1
ATOM 568 C C . GLY A 1 78 ? 12.707 9.905 -33.471 1.00 82.44 78 GLY A C 1
ATOM 569 O O . GLY A 1 78 ? 12.512 8.797 -33.948 1.00 82.44 78 GLY A O 1
ATOM 570 N N . GLN A 1 79 ? 13.530 10.109 -32.439 1.00 92.12 79 GLN A N 1
ATOM 571 C CA . GLN A 1 79 ? 14.098 9.013 -31.651 1.00 92.12 79 GLN A CA 1
ATOM 572 C C . GLN A 1 79 ? 13.035 8.440 -30.701 1.00 92.12 79 GLN A C 1
ATOM 574 O O . GLN A 1 79 ? 12.238 9.197 -30.141 1.00 92.12 79 GLN A O 1
ATOM 579 N N . PHE A 1 80 ? 13.037 7.121 -30.514 1.00 92.56 80 PHE A N 1
ATOM 580 C CA . PHE A 1 80 ? 12.083 6.397 -29.671 1.00 92.56 80 PHE A CA 1
ATOM 581 C C . PHE A 1 80 ? 12.672 6.001 -28.314 1.00 92.56 80 PHE A C 1
ATOM 583 O O . PHE A 1 80 ? 11.982 6.078 -27.298 1.00 92.56 80 PHE A O 1
ATOM 590 N N . ALA A 1 81 ? 13.947 5.615 -28.285 1.00 93.50 81 ALA A N 1
ATOM 591 C CA . ALA A 1 81 ? 14.612 5.136 -27.078 1.00 93.50 81 ALA A CA 1
ATOM 592 C C . ALA A 1 81 ? 16.084 5.548 -27.029 1.00 93.50 81 ALA A C 1
ATOM 594 O O . ALA A 1 81 ? 16.726 5.759 -28.062 1.00 93.50 81 ALA A O 1
ATOM 595 N N . ARG A 1 82 ? 16.616 5.623 -25.812 1.00 94.00 82 ARG A N 1
ATOM 596 C CA . ARG A 1 82 ? 18.047 5.612 -25.530 1.00 94.00 82 ARG A CA 1
ATOM 597 C C . ARG A 1 82 ? 18.486 4.170 -25.291 1.00 94.00 82 ARG A C 1
ATOM 599 O O . ARG A 1 82 ? 17.808 3.413 -24.598 1.00 94.00 82 ARG A O 1
ATOM 606 N N . CYS A 1 83 ? 19.607 3.791 -25.881 1.00 95.06 83 CYS A N 1
ATOM 607 C CA . CYS A 1 83 ? 20.180 2.460 -25.770 1.00 95.06 83 CYS A CA 1
ATOM 608 C C . CYS A 1 83 ? 21.255 2.399 -24.675 1.00 95.06 83 CYS A C 1
ATOM 610 O O . CYS A 1 83 ? 21.754 3.433 -24.221 1.00 95.06 83 CYS A O 1
ATOM 612 N N . ASN A 1 84 ? 21.639 1.187 -24.267 1.00 93.31 84 ASN A N 1
ATOM 613 C CA . ASN A 1 84 ? 22.585 0.961 -23.165 1.00 93.31 84 ASN A CA 1
ATOM 614 C C . ASN A 1 84 ? 24.004 1.490 -23.426 1.00 93.31 84 ASN A C 1
ATOM 616 O O . ASN A 1 84 ? 24.737 1.799 -22.486 1.00 93.31 84 ASN A O 1
ATOM 620 N N . ASP A 1 85 ? 24.399 1.634 -24.688 1.00 92.00 85 ASP A N 1
ATOM 621 C CA . ASP A 1 85 ? 25.667 2.264 -25.072 1.00 92.00 85 ASP A CA 1
ATOM 622 C C . ASP A 1 85 ? 25.606 3.804 -25.123 1.00 92.00 85 ASP A C 1
ATOM 624 O O . ASP A 1 85 ? 26.617 4.463 -25.371 1.00 92.00 85 ASP A O 1
ATOM 628 N N . GLY A 1 86 ? 24.438 4.384 -24.833 1.00 88.75 86 GLY A N 1
ATOM 629 C CA . GLY A 1 86 ? 24.189 5.819 -24.824 1.00 88.75 86 GLY A CA 1
ATOM 630 C C . GLY A 1 86 ? 23.794 6.412 -26.177 1.00 88.75 86 GLY A C 1
ATOM 631 O O . GLY A 1 86 ? 23.509 7.611 -26.216 1.00 88.75 86 GLY A O 1
ATOM 632 N N . GLU A 1 87 ? 23.745 5.620 -27.255 1.00 92.06 87 GLU A N 1
ATOM 633 C CA . GLU A 1 87 ? 23.166 6.055 -28.529 1.00 92.06 87 GLU A CA 1
ATOM 634 C C . GLU A 1 87 ? 21.628 6.081 -28.467 1.00 92.06 87 GLU A C 1
ATOM 636 O O . GLU A 1 87 ? 21.004 5.577 -27.530 1.00 92.06 87 GLU A O 1
ATOM 641 N N . PHE A 1 88 ? 20.998 6.711 -29.459 1.00 92.44 88 PHE A N 1
ATOM 642 C CA . PHE A 1 88 ? 19.541 6.757 -29.583 1.00 92.44 88 PHE A CA 1
ATOM 643 C C . PHE A 1 88 ? 19.087 5.924 -30.777 1.00 92.44 88 PHE A C 1
ATOM 645 O O . PHE A 1 88 ? 19.768 5.877 -31.803 1.00 92.44 88 PHE A O 1
ATOM 652 N N . SER A 1 89 ? 17.925 5.287 -30.640 1.00 92.38 89 SER A N 1
ATOM 653 C CA . SER A 1 89 ? 17.298 4.515 -31.707 1.00 92.38 89 SER A CA 1
ATOM 654 C C . SER A 1 89 ? 16.032 5.199 -32.214 1.00 92.38 89 SER A C 1
ATOM 656 O O . SER A 1 89 ? 15.125 5.508 -31.441 1.00 92.38 89 SER A O 1
ATOM 658 N N . ASP A 1 90 ? 15.954 5.379 -33.531 1.00 92.56 90 ASP A N 1
ATOM 659 C CA . ASP A 1 90 ? 14.759 5.770 -34.286 1.00 92.56 90 ASP A CA 1
ATOM 660 C C . ASP A 1 90 ? 14.037 4.554 -34.888 1.00 92.56 90 ASP A C 1
ATOM 662 O O . ASP A 1 90 ? 13.143 4.703 -35.721 1.00 92.56 90 ASP A O 1
ATOM 666 N N . ASN A 1 91 ? 14.416 3.340 -34.473 1.00 92.06 91 ASN A N 1
ATOM 667 C CA . ASN A 1 91 ? 13.779 2.123 -34.941 1.00 92.06 91 ASN A CA 1
ATOM 668 C C . ASN A 1 91 ? 12.413 1.948 -34.267 1.00 92.06 91 ASN A C 1
ATOM 670 O O . ASN A 1 91 ? 12.339 1.774 -33.051 1.00 92.06 91 ASN A O 1
ATOM 674 N N . GLY A 1 92 ? 11.352 1.993 -35.071 1.00 88.81 92 GLY A N 1
ATOM 675 C CA . GLY A 1 92 ? 9.981 1.778 -34.617 1.00 88.81 92 GLY A CA 1
ATOM 676 C C . GLY A 1 92 ? 9.649 0.313 -34.329 1.00 88.81 92 GLY A C 1
ATOM 677 O O . GLY A 1 92 ? 8.714 0.045 -33.581 1.00 88.81 92 GLY A O 1
ATOM 678 N N . ASP A 1 93 ? 10.411 -0.645 -34.864 1.00 92.81 93 ASP A N 1
ATOM 679 C CA . ASP A 1 93 ? 10.218 -2.064 -34.547 1.00 92.81 93 ASP A CA 1
ATOM 680 C C . ASP A 1 93 ? 10.685 -2.329 -33.110 1.00 92.81 93 ASP A C 1
ATOM 682 O O . ASP A 1 93 ? 11.884 -2.437 -32.837 1.00 92.81 93 ASP A O 1
ATOM 686 N N . LEU A 1 94 ? 9.730 -2.461 -32.187 1.00 89.81 94 LEU A N 1
ATOM 687 C CA . LEU A 1 94 ? 9.983 -2.674 -30.759 1.00 89.81 94 LEU A CA 1
ATOM 688 C C . LEU A 1 94 ? 10.769 -3.961 -30.468 1.00 89.81 94 LEU A C 1
ATOM 690 O O . LEU A 1 94 ? 11.462 -4.034 -29.458 1.00 89.81 94 LEU A O 1
ATOM 694 N N . ARG A 1 95 ? 10.752 -4.960 -31.363 1.00 89.12 95 ARG A N 1
ATOM 695 C CA . ARG A 1 95 ? 11.553 -6.190 -31.204 1.00 89.12 95 ARG A CA 1
ATOM 696 C C . ARG A 1 95 ? 13.015 -5.984 -31.597 1.00 89.12 95 ARG A C 1
ATOM 698 O O . ARG A 1 95 ? 13.873 -6.796 -31.248 1.00 89.12 95 ARG A O 1
ATOM 705 N N . ALA A 1 96 ? 13.291 -4.942 -32.377 1.00 91.50 96 ALA A N 1
ATOM 706 C CA . ALA A 1 96 ? 14.605 -4.634 -32.927 1.00 91.50 96 ALA A CA 1
ATOM 707 C C . ALA A 1 96 ? 15.162 -3.285 -32.445 1.00 91.50 96 ALA A C 1
ATOM 709 O O . ALA A 1 96 ? 16.298 -2.933 -32.798 1.00 91.50 96 ALA A O 1
ATOM 710 N N . ILE A 1 97 ? 14.405 -2.531 -31.650 1.00 92.00 97 ILE A N 1
ATOM 711 C CA . ILE A 1 97 ? 14.841 -1.269 -31.063 1.00 92.00 97 ILE A CA 1
ATOM 712 C C . ILE A 1 97 ? 16.074 -1.508 -30.185 1.00 92.00 97 ILE A C 1
ATOM 714 O O . ILE A 1 97 ? 16.148 -2.475 -29.428 1.00 92.00 97 ILE A O 1
ATOM 718 N N . CYS A 1 98 ? 17.109 -0.687 -30.376 1.00 93.75 98 CYS A N 1
ATOM 719 C CA . CYS A 1 98 ? 18.416 -0.857 -29.727 1.00 93.75 98 CYS A CA 1
ATOM 720 C C . CYS A 1 98 ? 19.074 -2.251 -29.881 1.00 93.75 98 CYS A C 1
ATOM 722 O O . CYS A 1 98 ? 20.017 -2.574 -29.160 1.00 93.75 98 CYS A O 1
ATOM 724 N N . SER A 1 99 ? 18.653 -3.083 -30.845 1.00 92.62 99 SER A N 1
ATOM 725 C CA . SER A 1 99 ? 19.202 -4.442 -31.032 1.00 92.62 99 SER A CA 1
ATOM 726 C C . SER A 1 99 ? 20.693 -4.474 -31.387 1.00 92.62 99 SER A C 1
ATOM 728 O O . SER A 1 99 ? 21.360 -5.485 -31.176 1.00 92.62 99 SER A O 1
ATOM 730 N N . SER A 1 100 ? 21.225 -3.371 -31.920 1.00 91.12 100 SER A N 1
ATOM 731 C CA . SER A 1 100 ? 22.656 -3.197 -32.215 1.00 91.12 100 SER A CA 1
ATOM 732 C C . SER A 1 100 ? 23.437 -2.499 -31.091 1.00 91.12 100 SER A C 1
ATOM 734 O O . SER A 1 100 ? 24.642 -2.321 -31.235 1.00 91.12 100 SER A O 1
ATOM 736 N N . HIS A 1 101 ? 22.761 -2.134 -29.997 1.00 88.62 101 HIS A N 1
ATOM 737 C CA . HIS A 1 101 ? 23.233 -1.220 -28.949 1.00 88.62 101 HIS A CA 1
ATOM 738 C C . HIS A 1 101 ? 23.026 -1.799 -27.535 1.00 88.62 101 HIS A C 1
ATOM 740 O O . HIS A 1 101 ? 22.720 -1.081 -26.586 1.00 88.62 101 HIS A O 1
ATOM 746 N N . ASP A 1 102 ? 23.135 -3.127 -27.413 1.00 88.38 102 ASP A N 1
ATOM 747 C CA . ASP A 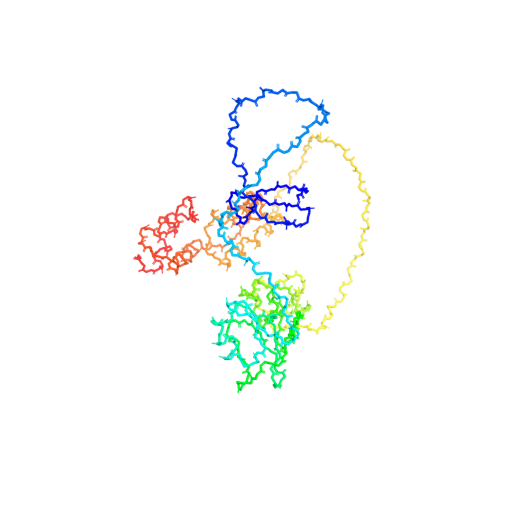1 102 ? 22.964 -3.884 -26.164 1.00 88.38 102 ASP A CA 1
ATOM 748 C C . ASP A 1 102 ? 21.604 -3.684 -25.462 1.00 88.38 102 ASP A C 1
ATOM 750 O O . ASP A 1 102 ? 21.478 -3.890 -24.256 1.00 88.38 102 ASP A O 1
ATOM 754 N N . GLY A 1 103 ? 20.557 -3.351 -26.223 1.00 88.81 103 GLY A N 1
ATOM 755 C CA . GLY A 1 103 ? 19.192 -3.203 -25.721 1.00 88.81 103 GLY A CA 1
ATOM 756 C C . GLY A 1 103 ? 18.846 -1.788 -25.262 1.00 88.81 103 GLY A C 1
ATOM 757 O O . GLY A 1 103 ? 19.649 -0.857 -25.339 1.00 88.81 103 GLY A O 1
ATOM 758 N N . VAL A 1 104 ? 17.594 -1.626 -24.843 1.00 92.50 104 VAL A N 1
ATOM 759 C CA . VAL A 1 104 ? 17.034 -0.338 -24.419 1.00 92.50 104 VAL A CA 1
ATOM 760 C C . VAL A 1 104 ? 17.486 -0.022 -22.995 1.00 92.50 104 VAL A C 1
ATOM 762 O O . VAL A 1 104 ? 17.359 -0.870 -22.114 1.00 92.50 104 VAL A O 1
ATOM 765 N N . ASP A 1 105 ? 17.997 1.193 -22.795 1.00 93.00 105 ASP A N 1
ATOM 766 C CA . ASP A 1 105 ? 18.219 1.801 -21.475 1.00 93.00 105 ASP A CA 1
ATOM 767 C C . ASP A 1 105 ? 16.906 2.437 -20.994 1.00 93.00 105 ASP A C 1
ATOM 769 O O . ASP A 1 105 ? 16.398 2.120 -19.923 1.00 93.00 105 ASP A O 1
ATOM 773 N N . GLU A 1 106 ? 16.297 3.279 -21.838 1.00 91.56 106 GLU A N 1
ATOM 774 C CA . GLU A 1 106 ? 15.049 3.978 -21.519 1.00 91.56 106 GLU A CA 1
ATOM 775 C C . GLU A 1 106 ? 14.282 4.378 -22.792 1.00 91.56 106 GLU A C 1
ATOM 777 O O . GLU A 1 106 ? 14.878 4.803 -23.786 1.00 91.56 106 GLU A O 1
ATOM 782 N N . PHE A 1 107 ? 12.949 4.301 -22.768 1.00 93.12 107 PHE A N 1
ATOM 783 C CA . PHE A 1 107 ? 12.100 4.911 -23.797 1.00 93.12 107 PHE A CA 1
ATOM 784 C C . PHE A 1 107 ? 11.941 6.415 -23.545 1.00 93.12 107 PHE A C 1
ATOM 786 O O . PHE A 1 107 ? 11.725 6.851 -22.422 1.00 93.12 107 PHE A O 1
ATOM 793 N N . LEU A 1 108 ? 11.985 7.238 -24.596 1.00 91.81 108 LEU A N 1
ATOM 794 C CA . LEU A 1 108 ? 11.957 8.704 -24.443 1.00 91.81 108 LEU A CA 1
ATOM 795 C C . LEU A 1 108 ? 10.553 9.272 -24.156 1.00 91.81 108 LEU A C 1
ATOM 797 O O . LEU A 1 108 ? 10.382 10.488 -24.042 1.00 91.81 108 LEU A O 1
ATOM 801 N N . ALA A 1 109 ? 9.540 8.410 -24.079 1.00 89.31 109 ALA A N 1
ATOM 802 C CA . ALA A 1 109 ? 8.211 8.728 -23.582 1.00 89.31 109 ALA A CA 1
ATOM 803 C C . ALA A 1 109 ? 7.570 7.483 -22.966 1.00 89.31 109 ALA A C 1
ATOM 805 O O . ALA A 1 109 ? 7.921 6.357 -23.301 1.00 89.31 109 ALA A O 1
ATOM 806 N N . GLU A 1 110 ? 6.577 7.716 -22.117 1.00 85.81 110 GLU A N 1
ATOM 807 C CA . GLU A 1 110 ? 5.832 6.667 -21.424 1.00 85.81 110 GLU A CA 1
ATOM 808 C C . GLU A 1 110 ? 4.799 5.961 -22.312 1.00 85.81 110 GLU A C 1
ATOM 810 O O . GLU A 1 110 ? 4.468 4.802 -22.084 1.00 85.81 110 GLU A O 1
ATOM 815 N N . PHE A 1 111 ? 4.311 6.644 -23.347 1.00 88.19 111 PHE A N 1
ATOM 816 C CA . PHE A 1 111 ? 3.347 6.107 -24.300 1.00 88.19 111 PHE A CA 1
ATOM 817 C C . PHE A 1 111 ? 3.806 6.361 -25.729 1.00 88.19 111 PHE A C 1
ATOM 819 O O . PHE A 1 111 ? 4.497 7.346 -26.021 1.00 88.19 111 PHE A O 1
ATOM 826 N N . GLY A 1 112 ? 3.352 5.511 -26.642 1.00 89.62 112 GLY A N 1
ATOM 827 C CA . GLY A 1 112 ? 3.514 5.741 -28.066 1.00 89.62 112 GLY A CA 1
ATOM 828 C C . GLY A 1 112 ? 2.406 5.114 -28.904 1.00 89.62 112 GLY A C 1
ATOM 829 O O . GLY A 1 112 ? 1.636 4.279 -28.442 1.00 89.62 112 GLY A O 1
ATOM 830 N N . GLU A 1 113 ? 2.295 5.600 -30.132 1.00 90.88 113 GLU A N 1
ATOM 831 C CA . GLU A 1 113 ? 1.283 5.236 -31.118 1.00 90.88 113 GLU A CA 1
ATOM 832 C C . GLU A 1 113 ? 1.908 4.265 -32.125 1.00 90.88 113 GLU A C 1
ATOM 834 O O . GLU A 1 113 ? 2.967 4.552 -32.695 1.00 90.88 113 GLU A O 1
ATOM 839 N N . CYS A 1 114 ? 1.261 3.122 -32.324 1.00 92.88 114 CYS A N 1
ATOM 840 C CA . CYS A 1 114 ? 1.596 2.111 -33.318 1.00 92.88 114 CYS A CA 1
ATOM 841 C C . CYS A 1 114 ? 1.050 2.499 -34.702 1.00 92.88 114 CYS A C 1
ATOM 843 O O . CYS A 1 114 ? 0.193 3.376 -34.829 1.00 92.88 114 CYS A O 1
ATOM 845 N N . GLU A 1 115 ? 1.529 1.845 -35.761 1.00 92.81 115 GLU A N 1
ATOM 846 C CA . GLU A 1 115 ? 1.121 2.132 -37.147 1.00 92.81 115 GLU A CA 1
ATOM 847 C C . GLU A 1 115 ? -0.399 2.008 -37.390 1.00 92.81 115 GLU A C 1
ATOM 849 O O . GLU A 1 115 ? -0.965 2.725 -38.219 1.00 92.81 115 GLU A O 1
ATOM 854 N N . ASP A 1 116 ? -1.082 1.136 -36.645 1.00 88.25 116 ASP A N 1
ATOM 855 C CA . ASP A 1 116 ? -2.536 0.946 -36.699 1.00 88.25 116 ASP A CA 1
ATOM 856 C C . ASP A 1 116 ? -3.335 2.032 -35.943 1.00 88.25 116 ASP A C 1
ATOM 858 O O . ASP A 1 116 ? -4.568 2.043 -35.993 1.00 88.25 116 ASP A O 1
ATOM 862 N N . GLY A 1 117 ? -2.642 2.967 -35.284 1.00 84.38 117 GLY A N 1
ATOM 863 C CA . GLY A 1 117 ? -3.212 4.017 -34.442 1.00 84.38 117 GLY A CA 1
ATOM 864 C C . GLY A 1 117 ? -3.471 3.587 -32.995 1.00 84.38 117 GLY A C 1
ATOM 865 O O . GLY A 1 117 ? -3.996 4.387 -32.217 1.00 84.38 117 GLY A O 1
ATOM 866 N N . THR A 1 118 ? -3.125 2.353 -32.616 1.00 82.75 118 THR A N 1
ATOM 867 C CA . THR A 1 118 ? -3.220 1.889 -31.229 1.00 82.75 118 THR A CA 1
ATOM 868 C C . THR A 1 118 ? -2.177 2.601 -30.377 1.00 82.75 118 THR A C 1
ATOM 870 O O . THR A 1 118 ? -1.013 2.694 -30.757 1.00 82.75 118 THR A O 1
ATOM 873 N N . VAL A 1 119 ? -2.579 3.098 -29.207 1.00 86.62 119 VAL A N 1
ATOM 874 C CA . VAL A 1 119 ? -1.648 3.668 -28.227 1.00 86.62 119 VAL A CA 1
ATOM 875 C C . VAL A 1 119 ? -1.301 2.611 -27.188 1.00 86.62 119 VAL A C 1
ATOM 877 O O . VAL A 1 119 ? -2.200 2.007 -26.606 1.00 86.62 119 VAL A O 1
ATOM 880 N N . ILE A 1 120 ? -0.009 2.414 -26.950 1.00 82.31 120 ILE A N 1
ATOM 881 C CA . ILE A 1 120 ? 0.521 1.462 -25.972 1.00 82.31 120 ILE A CA 1
ATOM 882 C C . ILE A 1 120 ? 1.400 2.178 -24.945 1.00 82.31 120 ILE A C 1
ATOM 884 O O . ILE A 1 120 ? 1.987 3.225 -25.235 1.00 82.31 120 ILE A O 1
ATOM 888 N N . ALA A 1 121 ? 1.500 1.598 -23.750 1.00 84.44 121 ALA A N 1
ATOM 889 C CA . ALA A 1 121 ? 2.498 1.999 -22.768 1.00 84.44 121 ALA A CA 1
ATOM 890 C C . ALA A 1 121 ? 3.869 1.432 -23.170 1.00 84.44 121 ALA A C 1
ATOM 892 O O . ALA A 1 121 ? 3.977 0.269 -23.549 1.00 84.44 121 ALA A O 1
ATOM 893 N N . LEU A 1 122 ? 4.915 2.250 -23.087 1.00 87.69 122 LEU A N 1
ATOM 894 C CA . LEU A 1 122 ? 6.301 1.903 -23.409 1.00 87.69 122 LEU A CA 1
ATOM 895 C C . LEU A 1 122 ? 7.060 1.519 -22.133 1.00 87.69 122 LEU A C 1
ATOM 897 O O . LEU A 1 122 ? 8.033 2.158 -21.739 1.00 87.69 122 LEU A O 1
ATOM 901 N N . ARG A 1 123 ? 6.568 0.473 -21.470 1.00 82.12 123 ARG A N 1
ATOM 902 C CA . ARG A 1 123 ? 7.144 -0.129 -20.262 1.00 82.12 123 ARG A CA 1
ATOM 903 C C . ARG A 1 123 ? 7.050 -1.653 -20.372 1.00 82.12 123 ARG A C 1
ATOM 905 O O . ARG A 1 123 ? 6.175 -2.146 -21.074 1.00 82.12 123 ARG A O 1
ATOM 912 N N . ASP A 1 124 ? 7.960 -2.365 -19.710 1.00 75.25 124 ASP A N 1
ATOM 913 C CA . ASP A 1 124 ? 7.910 -3.826 -19.529 1.00 75.25 124 ASP A CA 1
ATOM 914 C C . ASP A 1 124 ? 7.666 -4.656 -20.812 1.00 75.25 124 ASP A C 1
ATOM 916 O O . ASP A 1 124 ? 6.675 -5.371 -20.915 1.00 75.25 124 ASP A O 1
ATOM 920 N N . ASP A 1 125 ? 8.604 -4.606 -21.768 1.00 82.31 125 ASP A N 1
ATOM 921 C CA . ASP A 1 125 ? 8.550 -5.353 -23.047 1.00 82.31 125 ASP A CA 1
ATOM 922 C C . ASP A 1 125 ? 7.336 -4.976 -23.931 1.00 82.31 125 ASP A C 1
ATOM 924 O O . ASP A 1 125 ? 6.452 -5.799 -24.188 1.00 82.31 125 ASP A O 1
ATOM 928 N N . PRO A 1 126 ? 7.252 -3.711 -24.391 1.00 86.50 126 PRO A N 1
ATOM 929 C CA . PRO A 1 126 ? 6.105 -3.235 -25.152 1.00 86.50 126 PRO A CA 1
ATOM 930 C C . PRO A 1 126 ? 6.018 -3.906 -26.529 1.00 86.50 126 PRO A C 1
ATOM 932 O O . PRO A 1 126 ? 6.994 -3.964 -27.278 1.00 86.50 126 PRO A O 1
ATOM 935 N N . GLU A 1 127 ? 4.814 -4.334 -26.912 1.00 89.50 127 GLU A N 1
ATOM 936 C CA . GLU A 1 127 ? 4.520 -4.861 -28.245 1.00 89.50 127 GLU A CA 1
ATOM 937 C C . GLU A 1 127 ? 3.339 -4.105 -28.871 1.00 89.50 127 GLU A C 1
ATOM 939 O O . GLU A 1 127 ? 2.282 -3.936 -28.260 1.00 89.50 127 GLU A O 1
ATOM 944 N N . CYS A 1 128 ? 3.498 -3.682 -30.126 1.00 88.88 128 CYS A N 1
ATOM 945 C CA . CYS A 1 128 ? 2.385 -3.187 -30.926 1.00 88.88 128 CYS A CA 1
ATOM 946 C C . CYS A 1 128 ? 1.519 -4.358 -31.431 1.00 88.88 128 CYS A C 1
ATOM 948 O O . CYS A 1 128 ? 2.056 -5.424 -31.769 1.00 88.88 128 CYS A O 1
ATOM 950 N N . PRO A 1 129 ? 0.189 -4.174 -31.547 1.00 85.06 129 PRO A N 1
ATOM 951 C CA . PRO A 1 129 ? -0.699 -5.178 -32.126 1.00 85.06 129 PRO A CA 1
ATOM 952 C C . PRO A 1 129 ? -0.236 -5.640 -33.510 1.00 85.06 129 PRO A C 1
ATOM 954 O O . PRO A 1 129 ? 0.337 -4.874 -34.284 1.00 85.06 129 PRO A O 1
ATOM 957 N N . ASP A 1 130 ? -0.458 -6.925 -33.801 1.00 87.25 130 ASP A N 1
ATOM 958 C CA . ASP A 1 130 ? -0.054 -7.587 -35.050 1.00 87.25 130 ASP A CA 1
ATOM 959 C C . ASP A 1 130 ? 1.453 -7.487 -35.390 1.00 87.25 130 ASP A C 1
ATOM 961 O O . ASP A 1 130 ? 1.865 -7.841 -36.497 1.00 87.25 130 ASP A O 1
ATOM 965 N N . GLY A 1 131 ? 2.289 -7.070 -34.429 1.00 85.00 131 GLY A N 1
ATOM 966 C CA . GLY A 1 131 ? 3.721 -6.851 -34.624 1.00 85.00 131 GLY A CA 1
ATOM 967 C C . GLY A 1 131 ? 4.043 -5.620 -35.472 1.00 85.00 131 GLY A C 1
ATOM 968 O O . GLY A 1 131 ? 5.060 -5.633 -36.160 1.00 85.00 131 GLY A O 1
ATOM 969 N N . GLY A 1 132 ? 3.164 -4.611 -35.478 1.00 89.50 132 GLY A N 1
ATOM 970 C CA . GLY A 1 132 ? 3.401 -3.340 -36.166 1.00 89.50 132 GLY A CA 1
ATOM 971 C C . GLY A 1 132 ? 4.515 -2.500 -35.533 1.00 89.50 132 GLY A C 1
ATOM 972 O O . GLY A 1 132 ? 4.965 -2.771 -34.421 1.00 89.50 132 GLY A O 1
ATOM 973 N N . ASP A 1 133 ? 4.932 -1.450 -36.237 1.00 93.00 133 ASP A N 1
ATOM 974 C CA . ASP A 1 133 ? 5.973 -0.544 -35.748 1.00 93.00 133 ASP A CA 1
ATOM 975 C C . ASP A 1 133 ? 5.374 0.577 -34.886 1.00 93.00 133 ASP A C 1
ATOM 977 O O . ASP A 1 133 ? 4.275 1.086 -35.142 1.00 93.00 133 ASP A O 1
ATOM 981 N N . LEU A 1 134 ? 6.137 1.013 -33.886 1.00 92.69 134 LEU A N 1
ATOM 982 C CA . LEU A 1 134 ? 5.928 2.262 -33.174 1.00 92.69 134 LEU A CA 1
ATOM 983 C C . LEU A 1 134 ? 6.243 3.431 -34.114 1.00 92.69 134 LEU A C 1
ATOM 985 O O . LEU A 1 134 ? 7.357 3.557 -34.620 1.00 92.69 134 LEU A O 1
ATOM 989 N N . VAL A 1 135 ? 5.276 4.315 -34.341 1.00 93.69 135 VAL A N 1
ATOM 990 C CA . VAL A 1 135 ? 5.430 5.425 -35.297 1.00 93.69 135 VAL A CA 1
ATOM 991 C C . VAL A 1 135 ? 5.585 6.779 -34.619 1.00 93.69 135 VAL A C 1
ATOM 993 O O . VAL A 1 135 ? 6.024 7.741 -35.256 1.00 93.69 135 VAL A O 1
ATOM 996 N N . LYS A 1 136 ? 5.221 6.892 -33.336 1.00 91.31 136 LYS A N 1
ATOM 997 C CA . LYS A 1 136 ? 5.226 8.177 -32.631 1.00 91.31 136 LYS A CA 1
ATOM 998 C C . LYS A 1 136 ? 5.270 8.017 -31.116 1.00 91.31 136 LYS A C 1
ATOM 1000 O O . LYS A 1 136 ? 4.494 7.262 -30.550 1.00 91.31 136 LYS A O 1
ATOM 1005 N N . LEU A 1 137 ? 6.111 8.813 -30.460 1.00 91.19 137 LEU A N 1
ATOM 1006 C CA . LEU A 1 137 ? 6.065 8.991 -29.010 1.00 91.19 137 LEU A CA 1
ATOM 1007 C C . LEU A 1 137 ? 4.997 10.005 -28.601 1.00 91.19 137 LEU A C 1
ATOM 1009 O O . LEU A 1 137 ? 4.761 11.002 -29.290 1.00 91.19 137 LEU A O 1
ATOM 1013 N N . LEU A 1 138 ? 4.402 9.773 -27.438 1.00 86.56 138 LEU A N 1
ATOM 1014 C CA . LEU A 1 138 ? 3.342 10.583 -26.857 1.00 86.56 138 LEU A CA 1
ATOM 1015 C C . LEU A 1 138 ? 3.734 11.043 -25.436 1.00 86.56 138 LEU A C 1
ATOM 1017 O O . LEU A 1 138 ? 3.172 10.571 -24.449 1.00 86.56 138 LEU A O 1
ATOM 1021 N N . PRO A 1 139 ? 4.708 11.962 -25.294 1.00 81.94 139 PRO A N 1
ATOM 1022 C CA . PRO A 1 139 ? 5.109 12.467 -23.984 1.00 81.94 139 PRO A CA 1
ATOM 1023 C C . PRO A 1 139 ? 3.971 13.261 -23.326 1.00 81.94 139 PRO A C 1
ATOM 1025 O O . PRO A 1 139 ? 3.392 14.157 -23.945 1.00 81.94 139 PRO A O 1
ATOM 1028 N N . GLY A 1 140 ? 3.665 12.940 -22.065 1.00 73.88 140 GLY A N 1
ATOM 1029 C CA . GLY A 1 140 ? 2.577 13.566 -21.303 1.00 73.88 140 GLY A CA 1
ATOM 1030 C C . GLY A 1 140 ? 1.172 13.182 -21.780 1.00 73.88 140 GLY A C 1
ATOM 1031 O O . GLY A 1 140 ? 0.208 13.876 -21.462 1.00 73.88 140 GLY A O 1
ATOM 1032 N N . TYR A 1 141 ? 1.050 12.123 -22.581 1.00 77.94 141 TYR A N 1
ATOM 1033 C CA . TYR A 1 141 ? -0.243 11.571 -22.953 1.00 77.94 141 TYR A CA 1
ATOM 1034 C C . TYR A 1 141 ? -0.850 10.823 -21.775 1.00 77.94 141 TYR A C 1
ATOM 1036 O O . TYR A 1 141 ? -0.278 9.852 -21.294 1.00 77.94 141 TYR A O 1
ATOM 1044 N N . GLN A 1 142 ? -2.024 11.274 -21.350 1.00 69.19 142 GLN A N 1
ATOM 1045 C CA . GLN A 1 142 ? -2.893 10.517 -20.462 1.00 69.19 142 GLN A CA 1
ATOM 1046 C C . GLN A 1 142 ? -3.919 9.793 -21.341 1.00 69.19 142 GLN A C 1
ATOM 1048 O O . GLN A 1 142 ? -4.601 10.468 -22.128 1.00 69.19 142 GLN A O 1
ATOM 1053 N N . PRO A 1 143 ? -4.019 8.452 -21.275 1.00 69.69 143 PRO A N 1
ATOM 1054 C CA . PRO A 1 143 ? -5.069 7.739 -21.986 1.00 69.69 143 PRO A CA 1
ATOM 1055 C C . PRO A 1 143 ? -6.443 8.294 -21.595 1.00 69.69 143 PRO A C 1
ATOM 1057 O O . PRO A 1 143 ? -6.639 8.805 -20.502 1.00 69.69 143 PRO A O 1
ATOM 1060 N N . ALA A 1 144 ? -7.411 8.260 -22.506 1.00 70.12 144 ALA A N 1
ATOM 1061 C CA . ALA A 1 144 ? -8.784 8.537 -22.106 1.00 70.12 144 ALA A CA 1
ATOM 1062 C C . ALA A 1 144 ? -9.324 7.303 -21.377 1.00 70.12 144 ALA A C 1
ATOM 1064 O O . ALA A 1 144 ? -9.113 6.188 -21.855 1.00 70.12 144 ALA A O 1
ATOM 1065 N N . ALA A 1 145 ? -10.049 7.512 -20.279 1.00 71.88 145 ALA A N 1
ATOM 1066 C CA . ALA A 1 145 ? -10.777 6.440 -19.614 1.00 71.88 145 ALA A CA 1
ATOM 1067 C C . ALA A 1 145 ? -11.672 5.686 -20.614 1.00 71.88 145 ALA A C 1
ATOM 1069 O O . ALA A 1 145 ? -12.453 6.298 -21.356 1.00 71.88 145 ALA A O 1
ATOM 1070 N N . GLY A 1 146 ? -11.537 4.365 -20.646 1.00 67.75 146 GLY A N 1
ATOM 1071 C CA . GLY A 1 146 ? -12.362 3.457 -21.424 1.00 67.75 146 GLY A CA 1
ATOM 1072 C C . GLY A 1 146 ? -13.762 3.280 -20.834 1.00 67.75 146 GLY A C 1
ATOM 1073 O O . GLY A 1 146 ? -14.052 3.635 -19.689 1.00 67.75 146 GLY A O 1
ATOM 1074 N N . ASP A 1 147 ? -14.663 2.702 -21.631 1.00 60.19 147 ASP A N 1
ATOM 1075 C CA . ASP A 1 147 ? -16.011 2.359 -21.174 1.00 60.19 147 ASP A CA 1
ATOM 1076 C C . ASP A 1 147 ? -15.943 1.286 -20.076 1.00 60.19 147 ASP A C 1
ATOM 1078 O O . ASP A 1 147 ? -15.801 0.096 -20.353 1.00 60.19 147 ASP A O 1
ATOM 1082 N N . GLY A 1 148 ? -16.119 1.707 -18.824 1.00 64.81 148 GLY A N 1
ATOM 1083 C CA . GLY A 1 148 ? -16.166 0.818 -17.667 1.00 64.81 148 GLY A CA 1
ATOM 1084 C C . GLY A 1 148 ? -15.063 1.040 -16.644 1.00 64.81 148 GLY A C 1
ATOM 1085 O O . GLY A 1 148 ? -15.217 0.509 -15.542 1.00 64.81 148 GLY A O 1
ATOM 1086 N N . ASP A 1 149 ? -14.066 1.859 -16.980 1.00 81.06 149 ASP A N 1
ATOM 1087 C CA . ASP A 1 149 ? -13.085 2.373 -16.033 1.00 81.06 149 ASP A CA 1
ATOM 1088 C C . ASP A 1 149 ? -13.784 3.215 -14.969 1.00 81.06 149 ASP A C 1
ATOM 1090 O O . ASP A 1 149 ? -14.772 3.916 -15.225 1.00 81.06 149 ASP A O 1
ATOM 1094 N N . ILE A 1 150 ? -13.268 3.130 -13.752 1.00 73.56 150 ILE A N 1
ATOM 1095 C CA . ILE A 1 150 ? -13.855 3.768 -12.582 1.00 73.56 150 ILE A CA 1
ATOM 1096 C C . ILE A 1 150 ? -12.887 4.720 -11.879 1.00 73.56 150 ILE A C 1
ATOM 1098 O O . ILE A 1 150 ? -13.349 5.613 -11.169 1.00 73.56 150 ILE A O 1
ATOM 1102 N N . ALA A 1 151 ? -11.578 4.564 -12.089 1.00 81.25 151 ALA A N 1
ATOM 1103 C CA . ALA A 1 151 ? -10.541 5.357 -11.439 1.00 81.25 151 ALA A CA 1
ATOM 1104 C C . ALA A 1 151 ? -9.309 5.536 -12.335 1.00 81.25 151 ALA A C 1
ATOM 1106 O O . ALA A 1 151 ? -8.934 4.611 -13.050 1.00 81.25 151 ALA A O 1
ATOM 1107 N N . LEU A 1 152 ? -8.677 6.705 -12.260 1.00 83.06 152 LEU A N 1
ATOM 1108 C CA . LEU A 1 152 ? -7.292 6.958 -12.649 1.00 83.06 152 LEU A CA 1
ATOM 1109 C C . LEU A 1 152 ? -6.390 6.574 -11.471 1.00 83.06 152 LEU A C 1
ATOM 1111 O O . LEU A 1 152 ? -6.660 6.955 -10.331 1.00 83.06 152 LEU A O 1
ATOM 1115 N N . CYS A 1 153 ? -5.337 5.822 -11.741 1.00 82.50 153 CYS A N 1
ATOM 1116 C CA . CYS A 1 153 ? -4.318 5.424 -10.783 1.00 82.50 153 CYS A CA 1
ATOM 1117 C C . CYS A 1 153 ? -3.123 6.386 -10.812 1.00 82.50 153 CYS A C 1
ATOM 1119 O O . CYS A 1 153 ? -2.893 7.044 -11.824 1.00 82.50 153 CYS A O 1
ATOM 1121 N N . ASN A 1 154 ? -2.325 6.423 -9.739 1.00 75.44 154 ASN A N 1
ATOM 1122 C CA . ASN A 1 154 ? -1.177 7.339 -9.613 1.00 75.44 154 ASN A CA 1
ATOM 1123 C C . ASN A 1 154 ? -0.056 7.115 -10.645 1.00 75.44 154 ASN A C 1
ATOM 1125 O O . ASN A 1 154 ? 0.796 7.983 -10.829 1.00 75.44 154 ASN A O 1
ATOM 1129 N N . ASP A 1 155 ? -0.048 5.974 -11.332 1.00 71.88 155 ASP A N 1
ATOM 1130 C CA . ASP A 1 155 ? 0.875 5.677 -12.431 1.00 71.88 155 ASP A CA 1
ATOM 1131 C C . ASP A 1 155 ? 0.319 6.058 -13.823 1.00 71.88 155 ASP A C 1
ATOM 1133 O O . ASP A 1 155 ? 0.853 5.627 -14.853 1.00 71.88 155 ASP A O 1
ATOM 1137 N N . GLY A 1 156 ? -0.789 6.809 -13.857 1.00 72.50 156 GLY A N 1
ATOM 1138 C CA . GLY A 1 156 ? -1.452 7.277 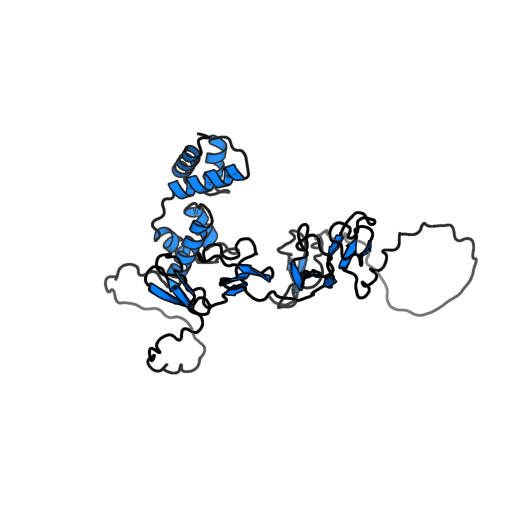-15.073 1.00 72.50 156 GLY A CA 1
ATOM 1139 C C . GLY A 1 156 ? -2.312 6.229 -15.789 1.00 72.50 156 GLY A C 1
ATOM 1140 O O . GLY A 1 156 ? -2.856 6.522 -16.858 1.00 72.50 156 GLY A O 1
ATOM 1141 N N . THR A 1 157 ? -2.439 5.015 -15.241 1.00 79.31 157 THR A N 1
ATOM 1142 C CA . THR A 1 157 ? -3.321 3.969 -15.783 1.00 79.31 157 THR A CA 1
ATOM 1143 C C . THR A 1 157 ? -4.748 4.100 -15.258 1.00 79.31 157 THR A C 1
ATOM 1145 O O . THR A 1 157 ? -5.005 4.813 -14.294 1.00 79.31 157 THR A O 1
ATOM 1148 N N . TYR A 1 158 ? -5.701 3.418 -15.891 1.00 82.50 158 TYR A N 1
ATOM 1149 C CA . TYR A 1 158 ? -7.086 3.390 -15.429 1.00 82.50 158 TYR A CA 1
ATOM 1150 C C . TYR A 1 158 ? -7.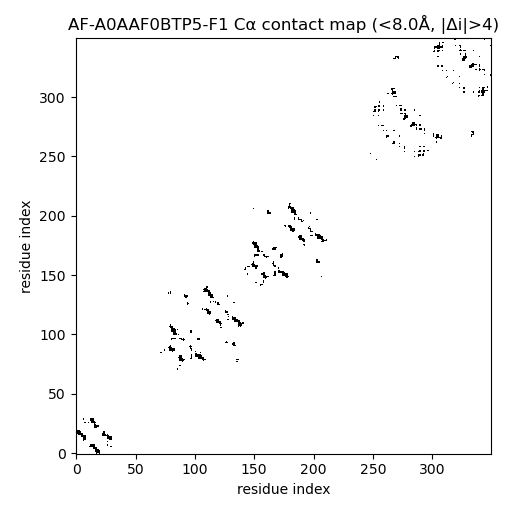441 2.012 -14.886 1.00 82.50 158 TYR A C 1
ATOM 1152 O O . TYR A 1 158 ? -7.047 0.990 -15.446 1.00 82.50 158 TYR A O 1
ATOM 1160 N N . SER A 1 159 ? -8.197 1.992 -13.792 1.00 79.00 159 SER A N 1
ATOM 1161 C CA . SER A 1 159 ? -8.741 0.777 -13.203 1.00 79.00 159 SER A CA 1
ATOM 1162 C C . SER A 1 159 ? -10.236 0.690 -13.471 1.00 79.00 159 SER A C 1
ATOM 1164 O O . SER A 1 159 ? -10.972 1.654 -13.256 1.00 79.00 159 SER A O 1
ATOM 1166 N N . ASP A 1 160 ? -10.694 -0.490 -13.876 1.00 76.94 160 ASP A N 1
ATOM 1167 C CA . ASP A 1 160 ? -12.099 -0.875 -14.006 1.00 76.94 160 ASP A CA 1
ATOM 1168 C C . ASP A 1 160 ? -12.602 -1.679 -12.792 1.00 76.94 160 ASP A C 1
ATOM 1170 O O . ASP A 1 160 ? -13.722 -2.199 -12.813 1.00 76.94 160 ASP A O 1
ATOM 1174 N N . ASN A 1 161 ? -11.798 -1.768 -11.721 1.00 70.50 161 ASN A N 1
ATOM 1175 C CA . ASN A 1 161 ? -12.068 -2.611 -10.557 1.00 70.50 161 ASN A CA 1
ATOM 1176 C C . ASN A 1 161 ? -13.226 -2.089 -9.688 1.00 70.50 161 ASN A C 1
ATOM 1178 O O . ASN A 1 161 ? -13.030 -1.384 -8.703 1.00 70.50 161 ASN A O 1
ATOM 1182 N N . ARG A 1 162 ? -14.453 -2.506 -10.006 1.00 67.81 162 ARG A N 1
ATOM 1183 C CA . ARG A 1 162 ? -15.710 -2.050 -9.369 1.00 67.81 162 ARG A CA 1
ATOM 1184 C C . ARG A 1 162 ? -15.869 -2.403 -7.897 1.00 67.81 162 ARG A C 1
ATOM 1186 O O . ARG A 1 162 ? -16.807 -1.920 -7.271 1.00 67.81 162 ARG A O 1
ATOM 1193 N N . GLU A 1 163 ? -14.959 -3.197 -7.352 1.00 64.69 163 GLU A N 1
ATOM 1194 C CA . GLU A 1 163 ? -14.961 -3.590 -5.946 1.00 64.69 163 GLU A CA 1
ATOM 1195 C C . GLU A 1 163 ? -14.547 -2.425 -5.031 1.00 64.69 163 GLU A C 1
ATOM 1197 O O . GLU A 1 163 ? -14.795 -2.487 -3.830 1.00 64.69 163 GLU A O 1
ATOM 1202 N N . LEU A 1 164 ? -13.972 -1.338 -5.581 1.00 63.16 164 LEU A N 1
ATOM 1203 C CA . LEU A 1 164 ? -13.379 -0.179 -4.886 1.00 63.16 164 LEU A CA 1
ATOM 1204 C C . LEU A 1 164 ? -12.191 -0.549 -3.981 1.00 63.16 164 LEU A C 1
ATOM 1206 O O . LEU A 1 164 ? -11.138 0.088 -4.048 1.00 63.16 164 LEU A O 1
ATOM 1210 N N . ARG A 1 165 ? -12.326 -1.613 -3.186 1.00 58.09 165 ARG A N 1
ATOM 1211 C CA . ARG A 1 165 ? -11.268 -2.287 -2.439 1.00 58.09 165 ARG A CA 1
ATOM 1212 C C . ARG A 1 165 ? -10.149 -2.667 -3.403 1.00 58.09 165 ARG A C 1
ATOM 1214 O O . ARG A 1 165 ? -10.380 -3.309 -4.423 1.00 58.09 165 ARG A O 1
ATOM 1221 N N . ASN A 1 166 ? -8.935 -2.237 -3.078 1.00 65.25 166 ASN A N 1
ATOM 1222 C CA . ASN A 1 166 ? -7.735 -2.474 -3.882 1.00 65.25 166 ASN A CA 1
ATOM 1223 C C . ASN A 1 166 ? -7.791 -1.898 -5.311 1.00 65.25 166 ASN A C 1
ATOM 1225 O O . ASN A 1 166 ? -7.004 -2.292 -6.172 1.00 65.25 166 ASN A O 1
ATOM 1229 N N . THR A 1 167 ? -8.685 -0.944 -5.593 1.00 74.12 167 THR A N 1
ATOM 1230 C CA . THR A 1 167 ? -8.624 -0.208 -6.866 1.00 74.12 167 THR A CA 1
ATOM 1231 C C . THR A 1 167 ? -7.290 0.518 -6.933 1.00 74.12 167 THR A C 1
ATOM 1233 O O . THR A 1 167 ? -6.891 1.172 -5.970 1.00 74.12 167 THR A O 1
ATOM 1236 N N . CYS A 1 168 ? -6.578 0.355 -8.048 1.00 73.06 168 CYS A N 1
ATOM 1237 C CA . CYS A 1 168 ? -5.229 0.886 -8.230 1.00 73.06 168 CYS A CA 1
ATOM 1238 C C . CYS A 1 168 ? -4.194 0.418 -7.182 1.00 73.06 168 CYS A C 1
ATOM 1240 O O . CYS A 1 168 ? -3.148 1.045 -7.045 1.00 73.06 168 CYS A O 1
ATOM 1242 N N . SER A 1 169 ? -4.420 -0.683 -6.449 1.00 75.38 169 SER A N 1
ATOM 1243 C CA . SER A 1 169 ? -3.471 -1.150 -5.419 1.00 75.38 169 SER A CA 1
ATOM 1244 C C . SER A 1 169 ? -2.095 -1.510 -5.979 1.00 75.38 169 SER A C 1
ATOM 1246 O O . SER A 1 169 ? -1.091 -1.367 -5.294 1.00 75.38 169 SER A O 1
ATOM 1248 N N . SER A 1 170 ? -2.046 -1.970 -7.230 1.00 72.38 170 SER A N 1
ATOM 1249 C CA . SER A 1 170 ? -0.801 -2.262 -7.953 1.00 72.38 170 SER A CA 1
ATOM 1250 C C . SER A 1 170 ? -0.169 -1.028 -8.606 1.00 72.38 170 SER A C 1
ATOM 1252 O O . SER A 1 170 ? 0.879 -1.151 -9.228 1.00 72.38 170 SER A O 1
ATOM 1254 N N . HIS A 1 171 ? -0.806 0.136 -8.469 1.00 72.25 171 HIS A N 1
ATOM 1255 C CA . HIS A 1 171 ? -0.505 1.373 -9.189 1.00 72.25 171 HIS A CA 1
ATOM 1256 C C . HIS A 1 171 ? -0.396 2.569 -8.226 1.00 72.25 171 HIS A C 1
ATOM 1258 O O . HIS A 1 171 ? -0.820 3.678 -8.545 1.00 72.25 171 HIS A O 1
ATOM 1264 N N . ASP A 1 172 ? 0.107 2.313 -7.013 1.00 70.25 172 ASP A N 1
ATOM 1265 C CA . ASP A 1 172 ? 0.294 3.300 -5.940 1.00 70.25 172 ASP A CA 1
ATOM 1266 C C . ASP A 1 172 ? -0.993 4.015 -5.490 1.00 70.25 172 ASP A C 1
ATOM 1268 O O . ASP A 1 172 ? -0.959 5.106 -4.921 1.00 70.25 172 ASP A O 1
ATOM 1272 N N . GLY A 1 173 ? -2.144 3.377 -5.693 1.00 69.62 173 GLY A N 1
ATOM 1273 C CA . GLY A 1 173 ? -3.447 3.872 -5.267 1.00 69.62 173 GLY A CA 1
ATOM 1274 C C . GLY A 1 173 ? -4.156 4.728 -6.312 1.00 69.62 173 GLY A C 1
ATOM 1275 O O . GLY A 1 173 ? -3.670 4.975 -7.416 1.00 69.62 173 GLY A O 1
ATOM 1276 N N . VAL A 1 174 ? -5.377 5.125 -5.962 1.00 80.06 174 VAL A N 1
ATOM 1277 C CA . VAL A 1 174 ? -6.243 5.927 -6.828 1.00 80.06 174 VAL A CA 1
ATOM 1278 C C . VAL A 1 174 ? -5.773 7.380 -6.807 1.00 80.06 174 VAL A C 1
ATOM 1280 O O . VAL A 1 174 ? -5.649 7.976 -5.739 1.00 80.06 174 VAL A O 1
ATOM 1283 N N . GLU A 1 175 ? -5.542 7.944 -7.988 1.00 81.38 175 GLU A N 1
ATOM 1284 C CA . GLU A 1 175 ? -5.313 9.375 -8.194 1.00 81.38 175 GLU A CA 1
ATOM 1285 C C . GLU A 1 175 ? -6.650 10.129 -8.274 1.00 81.38 175 GLU A C 1
ATOM 1287 O O . GLU A 1 175 ? -6.834 11.148 -7.609 1.00 81.38 175 GLU A O 1
ATOM 1292 N N . GLU A 1 176 ? -7.612 9.620 -9.056 1.00 80.81 176 GLU A N 1
ATOM 1293 C CA . GLU A 1 176 ? -8.922 10.257 -9.250 1.00 80.81 176 GLU A CA 1
ATOM 1294 C C . GLU A 1 176 ? -10.026 9.231 -9.558 1.00 80.81 176 GLU A C 1
ATOM 1296 O O . GLU A 1 176 ? -9.870 8.374 -10.422 1.00 80.81 176 GLU A O 1
ATOM 1301 N N . TRP A 1 177 ? -11.192 9.345 -8.914 1.00 79.50 177 TRP A N 1
ATOM 1302 C CA . TRP A 1 177 ? -12.389 8.584 -9.294 1.00 79.50 177 TRP A CA 1
ATOM 1303 C C . TRP A 1 177 ? -13.111 9.245 -10.475 1.00 79.50 177 TRP A C 1
ATOM 1305 O O . TRP A 1 177 ? -13.432 10.430 -10.439 1.00 79.50 177 TRP A O 1
ATOM 1315 N N . LEU A 1 178 ? -13.452 8.466 -11.505 1.00 78.69 178 LEU A N 1
ATOM 1316 C CA . LEU A 1 178 ? -14.044 8.976 -12.751 1.00 78.69 178 LEU A CA 1
ATOM 1317 C C . LEU A 1 178 ? -15.532 9.339 -12.649 1.00 78.69 178 LEU A C 1
ATOM 1319 O O . LEU A 1 178 ? -16.066 10.045 -13.509 1.00 78.69 178 LEU A O 1
ATOM 1323 N N . ALA A 1 179 ? -16.227 8.853 -11.620 1.00 74.38 179 ALA A N 1
ATOM 1324 C CA . ALA A 1 179 ? -17.618 9.196 -11.350 1.00 74.38 179 ALA A CA 1
ATOM 1325 C C . ALA A 1 179 ? -17.745 9.907 -10.002 1.00 74.38 179 ALA A C 1
ATOM 1327 O O . ALA A 1 179 ? -17.157 9.489 -9.015 1.00 74.38 179 ALA A O 1
ATOM 1328 N N . GLU A 1 180 ? -18.577 10.949 -9.944 1.00 77.00 180 GLU A N 1
ATOM 1329 C CA . GLU A 1 180 ? -18.802 11.712 -8.709 1.00 77.00 180 GLU A CA 1
ATOM 1330 C C . GLU A 1 180 ? -19.623 10.918 -7.674 1.00 77.00 180 GLU A C 1
ATOM 1332 O O . GLU A 1 180 ? -19.421 11.078 -6.472 1.00 77.00 180 GLU A O 1
ATOM 1337 N N . TYR A 1 181 ? -20.523 10.034 -8.125 1.00 78.62 181 TYR A N 1
ATOM 1338 C CA . TYR A 1 181 ? -21.409 9.237 -7.269 1.00 78.62 181 TYR A CA 1
ATOM 1339 C C . TYR A 1 181 ? -21.482 7.774 -7.708 1.00 78.62 181 TYR A C 1
ATOM 1341 O O . TYR A 1 181 ? -21.355 7.458 -8.896 1.00 78.62 181 TYR A O 1
ATOM 1349 N N . GLY A 1 182 ? -21.792 6.899 -6.754 1.00 78.12 182 GLY A N 1
ATOM 1350 C CA . GLY A 1 182 ? -22.035 5.477 -6.971 1.00 78.12 182 GLY A CA 1
ATOM 1351 C C . GLY A 1 182 ? -23.140 4.925 -6.068 1.00 78.12 182 GLY A C 1
ATOM 1352 O O . GLY A 1 182 ? -23.414 5.486 -5.015 1.00 78.12 182 GLY A O 1
ATOM 1353 N N . GLU A 1 183 ? -23.799 3.855 -6.499 1.00 80.62 183 GLU A N 1
ATOM 1354 C CA . GLU A 1 183 ? -24.850 3.123 -5.784 1.00 80.62 183 GLU A CA 1
ATOM 1355 C C . GLU A 1 183 ? -24.272 1.820 -5.217 1.00 80.62 183 GLU A C 1
ATOM 1357 O O . GLU A 1 183 ? -23.655 1.061 -5.962 1.00 80.62 183 GLU A O 1
ATOM 1362 N N . CYS A 1 184 ? -24.475 1.562 -3.929 1.00 79.75 184 CYS A N 1
ATOM 1363 C CA . CYS A 1 184 ? -24.057 0.361 -3.200 1.00 79.75 184 CYS A CA 1
ATOM 1364 C C . CYS A 1 184 ? -25.012 -0.821 -3.440 1.00 79.75 184 CYS A C 1
ATOM 1366 O O . CYS A 1 184 ? -26.148 -0.616 -3.869 1.00 79.75 184 CYS A O 1
ATOM 1368 N N . GLU A 1 185 ? -24.600 -2.052 -3.117 1.00 72.69 185 GLU A N 1
ATOM 1369 C CA . GLU A 1 185 ? -25.490 -3.235 -3.141 1.00 72.69 185 GLU A CA 1
ATOM 1370 C C . GLU A 1 185 ? -26.750 -3.087 -2.273 1.00 72.69 185 GLU A C 1
ATOM 1372 O O . GLU A 1 185 ? -27.810 -3.605 -2.640 1.00 72.69 185 GLU A O 1
ATOM 1377 N N . GLY A 1 186 ? -26.695 -2.307 -1.190 1.00 73.62 186 GLY A N 1
ATOM 1378 C CA . GLY A 1 186 ? -27.854 -1.938 -0.375 1.00 73.62 186 GLY A CA 1
ATOM 1379 C C . GLY A 1 186 ? -28.781 -0.882 -0.995 1.00 73.62 186 GLY A C 1
ATOM 1380 O O . GLY A 1 186 ? -29.855 -0.616 -0.449 1.00 73.62 186 GLY A O 1
ATOM 1381 N N . GLY A 1 187 ? -28.413 -0.295 -2.141 1.00 76.69 187 GLY A N 1
ATOM 1382 C CA . GLY A 1 187 ? -29.157 0.766 -2.835 1.00 76.69 187 GLY A CA 1
ATOM 1383 C C . GLY A 1 187 ? -28.890 2.185 -2.317 1.00 76.69 187 GLY A C 1
ATOM 1384 O O . GLY A 1 187 ? -29.523 3.139 -2.777 1.00 76.69 187 GLY A O 1
ATOM 1385 N N . ASP A 1 188 ? -27.971 2.342 -1.363 1.00 80.69 188 ASP A N 1
ATOM 1386 C CA . ASP A 1 188 ? -27.495 3.645 -0.898 1.00 80.69 188 ASP A CA 1
ATOM 1387 C C . ASP A 1 188 ? -26.594 4.305 -1.949 1.00 80.69 188 ASP A C 1
ATOM 1389 O O . ASP A 1 188 ? -25.841 3.629 -2.645 1.00 80.69 188 ASP A O 1
ATOM 1393 N N . VAL A 1 189 ? -26.657 5.634 -2.070 1.00 81.56 189 VAL A N 1
ATOM 1394 C CA . VAL A 1 189 ? -25.810 6.395 -3.001 1.00 81.56 189 VAL A CA 1
ATOM 1395 C C . VAL A 1 189 ? -24.740 7.152 -2.225 1.00 81.56 189 VAL A C 1
ATOM 1397 O O . VAL A 1 189 ? -25.074 7.981 -1.377 1.00 81.56 189 VAL A O 1
ATOM 1400 N N . VAL A 1 190 ? -23.475 6.900 -2.553 1.00 77.69 190 VAL A N 1
ATOM 1401 C CA . VAL A 1 190 ? -22.288 7.516 -1.940 1.00 77.69 190 VAL A CA 1
ATOM 1402 C C . VAL A 1 190 ? -21.593 8.470 -2.908 1.00 77.69 190 VAL A C 1
ATOM 1404 O O . VAL A 1 190 ? -21.692 8.304 -4.131 1.00 77.69 190 VAL A O 1
ATOM 1407 N N . ARG A 1 191 ? -20.908 9.491 -2.376 1.00 78.31 191 ARG A N 1
ATOM 1408 C CA . ARG A 1 191 ? -20.105 10.422 -3.177 1.00 78.31 191 ARG A CA 1
ATOM 1409 C C . ARG A 1 191 ? -18.660 9.923 -3.246 1.00 78.31 191 ARG A C 1
ATOM 1411 O O . ARG A 1 191 ? -17.913 10.012 -2.280 1.00 78.31 191 ARG A O 1
ATOM 1418 N N . LEU A 1 192 ? -18.265 9.408 -4.406 1.00 70.06 192 LEU A N 1
ATOM 1419 C CA . LEU A 1 192 ? -16.969 8.744 -4.601 1.00 70.06 192 LEU A CA 1
ATOM 1420 C C . LEU A 1 192 ? -15.795 9.733 -4.553 1.00 70.06 192 LEU A C 1
ATOM 1422 O O . LEU A 1 192 ? -14.704 9.375 -4.133 1.00 70.06 192 LEU A O 1
ATOM 1426 N N . ALA A 1 193 ? -16.031 10.998 -4.914 1.00 59.25 193 ALA A N 1
ATOM 1427 C CA . ALA A 1 193 ? -15.015 12.053 -4.900 1.00 59.25 193 ALA A CA 1
ATOM 1428 C C . ALA A 1 193 ? -14.597 12.535 -3.488 1.00 59.25 193 ALA A C 1
ATOM 1430 O O . ALA A 1 193 ? -13.748 13.416 -3.382 1.00 59.25 193 ALA A O 1
ATOM 1431 N N . GLU A 1 194 ? -15.202 12.014 -2.411 1.00 61.47 194 GLU A N 1
ATOM 1432 C CA . GLU A 1 194 ? -14.885 12.379 -1.015 1.00 61.47 194 GLU A CA 1
ATOM 1433 C C . GLU A 1 194 ? -14.522 11.173 -0.133 1.00 61.47 194 GLU A C 1
ATOM 1435 O O . GLU A 1 194 ? -14.668 11.239 1.086 1.00 61.47 194 GLU A O 1
ATOM 1440 N N . ASP A 1 195 ? -14.070 10.071 -0.738 1.00 57.50 195 ASP A N 1
ATOM 1441 C CA . ASP A 1 195 ? -13.704 8.828 -0.040 1.00 57.50 195 ASP A CA 1
ATOM 1442 C C . ASP A 1 195 ? -14.839 8.221 0.816 1.00 57.50 195 ASP A C 1
ATOM 1444 O O . ASP A 1 195 ? -14.604 7.439 1.744 1.00 57.50 195 ASP A O 1
ATOM 1448 N N . GLU A 1 196 ? -16.101 8.539 0.508 1.00 64.19 196 GLU A N 1
ATOM 1449 C CA . GLU A 1 196 ? -17.253 7.940 1.180 1.00 64.19 196 GLU A CA 1
ATOM 1450 C C . GLU A 1 196 ? -17.433 6.488 0.707 1.00 64.19 196 GLU A C 1
ATOM 1452 O O . GLU A 1 196 ? -17.901 6.220 -0.401 1.00 64.19 196 GLU A O 1
ATOM 1457 N N . ARG A 1 197 ? -17.052 5.531 1.563 1.00 66.38 197 ARG A N 1
ATOM 1458 C CA . ARG A 1 197 ? -17.266 4.097 1.323 1.00 66.38 197 ARG A CA 1
ATOM 1459 C C . ARG A 1 197 ? -18.732 3.716 1.530 1.00 66.38 197 ARG A C 1
ATOM 1461 O O . ARG A 1 197 ? -19.427 4.293 2.371 1.00 66.38 197 ARG A O 1
ATOM 1468 N N . CYS A 1 198 ? -19.176 2.694 0.801 1.00 62.22 198 CYS A N 1
ATOM 1469 C CA . CYS A 1 198 ? -20.483 2.089 1.018 1.00 62.22 198 CYS A CA 1
ATOM 1470 C C . CYS A 1 198 ? -20.665 1.659 2.484 1.00 62.22 198 CYS A C 1
ATOM 1472 O O . CYS A 1 198 ? -19.732 1.117 3.094 1.00 62.22 198 CYS A O 1
ATOM 1474 N N . PRO A 1 199 ? -21.850 1.900 3.074 1.00 58.09 199 PRO A N 1
ATOM 1475 C CA . PRO A 1 199 ? -22.125 1.514 4.449 1.00 58.09 199 PRO A CA 1
ATOM 1476 C C . PRO A 1 199 ? -21.862 0.023 4.674 1.00 58.09 199 PRO A C 1
ATOM 1478 O O . PRO A 1 199 ? -22.115 -0.803 3.806 1.00 58.09 199 PRO A O 1
ATOM 1481 N N . MET A 1 200 ? -21.371 -0.325 5.865 1.00 55.00 200 MET A N 1
ATOM 1482 C CA . MET A 1 200 ? -21.159 -1.719 6.289 1.00 55.00 200 MET A CA 1
ATOM 1483 C C . MET A 1 200 ? -20.213 -2.544 5.397 1.00 55.00 200 MET A C 1
ATOM 1485 O O . MET A 1 200 ? -20.214 -3.769 5.486 1.00 55.00 200 MET A O 1
ATOM 1489 N N . GLY A 1 201 ? -19.380 -1.884 4.585 1.00 57.97 201 GLY A N 1
ATOM 1490 C CA . GLY A 1 201 ? -18.411 -2.554 3.722 1.00 57.97 201 GLY A CA 1
ATOM 1491 C C . GLY A 1 201 ? -19.033 -3.246 2.510 1.00 57.97 201 GLY A C 1
ATOM 1492 O O . GLY A 1 201 ? -18.387 -4.136 1.963 1.00 57.97 201 GLY A O 1
ATOM 1493 N N . GLU A 1 202 ? -20.255 -2.868 2.126 1.00 62.38 202 GLU A N 1
ATOM 1494 C CA . GLU A 1 202 ? -20.898 -3.326 0.891 1.00 62.38 202 GLU A CA 1
ATOM 1495 C C . GLU A 1 202 ? -20.107 -2.900 -0.354 1.00 62.38 202 GLU A C 1
ATOM 1497 O O . GLU A 1 202 ? -19.405 -1.887 -0.340 1.00 62.38 202 GLU A O 1
ATOM 1502 N N . ASP A 1 203 ? -20.256 -3.654 -1.441 1.00 61.81 203 ASP A N 1
ATOM 1503 C CA . ASP A 1 203 ? -19.617 -3.326 -2.712 1.00 61.81 203 ASP A CA 1
ATOM 1504 C C . ASP A 1 203 ? -20.447 -2.311 -3.508 1.00 61.81 203 ASP A C 1
ATOM 1506 O O . ASP A 1 203 ? -21.678 -2.207 -3.384 1.00 61.81 203 ASP A O 1
ATOM 1510 N N . LEU A 1 204 ? -19.763 -1.544 -4.359 1.00 65.44 204 LEU A N 1
ATOM 1511 C CA . LEU A 1 204 ? -20.421 -0.596 -5.243 1.00 65.44 204 LEU A CA 1
ATOM 1512 C C . LEU A 1 204 ? -21.096 -1.346 -6.400 1.00 65.44 204 LEU A C 1
ATOM 1514 O O . LEU A 1 204 ? -20.453 -1.908 -7.281 1.00 65.44 204 LEU A O 1
ATOM 1518 N N . SER A 1 205 ? -22.423 -1.307 -6.443 1.00 67.75 205 SER A N 1
ATOM 1519 C CA . SER A 1 205 ? -23.217 -1.929 -7.505 1.00 67.75 205 SER A CA 1
ATOM 1520 C C . SER A 1 205 ? -23.136 -1.197 -8.837 1.00 67.75 205 SER A C 1
ATOM 1522 O O . SER A 1 205 ? -23.210 -1.823 -9.901 1.00 67.75 205 SER A O 1
ATOM 1524 N N . LYS A 1 206 ? -23.070 0.142 -8.822 1.00 72.06 206 LYS A N 1
ATOM 1525 C CA . LYS A 1 206 ? -23.170 0.933 -10.055 1.00 72.06 206 LYS A CA 1
ATOM 1526 C C . LYS A 1 206 ? -22.606 2.345 -9.916 1.00 72.06 206 LYS A C 1
ATOM 1528 O O . LYS A 1 206 ? -22.970 3.065 -8.998 1.00 72.06 206 LYS A O 1
ATOM 1533 N N . LEU A 1 207 ? -21.828 2.805 -10.897 1.00 71.94 207 LEU A N 1
ATOM 1534 C CA . LEU A 1 207 ? -21.481 4.226 -11.019 1.00 71.94 207 LEU A CA 1
ATOM 1535 C C . LEU A 1 207 ? -22.660 5.051 -11.546 1.00 71.94 207 LEU A C 1
ATOM 1537 O O . LEU A 1 207 ? -23.389 4.630 -12.452 1.00 71.94 207 LEU A O 1
ATOM 1541 N N . LEU A 1 208 ? -22.816 6.260 -11.015 1.00 73.19 208 LEU A N 1
ATOM 1542 C CA . LEU A 1 208 ? -23.904 7.175 -11.343 1.00 73.19 208 LEU A CA 1
ATOM 1543 C C . LEU A 1 208 ? -23.375 8.481 -11.973 1.00 73.19 208 LEU A C 1
ATOM 1545 O O . LEU A 1 208 ? -23.486 9.555 -11.373 1.00 73.19 208 LEU A O 1
ATOM 1549 N N . PRO A 1 209 ? -22.825 8.432 -13.203 1.00 69.00 209 PRO A N 1
ATOM 1550 C CA . PRO A 1 209 ? -22.360 9.632 -13.890 1.00 69.00 209 PRO A CA 1
ATOM 1551 C C . PRO A 1 209 ? -23.530 10.590 -14.156 1.00 69.00 209 PRO A C 1
ATOM 1553 O O . PRO A 1 209 ? -24.562 10.207 -14.712 1.00 69.00 209 PRO A O 1
ATOM 1556 N N . GLY A 1 210 ? -23.375 11.851 -13.746 1.00 66.56 210 GLY A N 1
ATOM 1557 C CA . GLY A 1 210 ? -24.400 12.887 -13.907 1.00 66.56 210 GLY A CA 1
ATOM 1558 C C . GLY A 1 210 ? -25.580 12.790 -12.932 1.00 66.56 210 GLY A C 1
ATOM 1559 O O . GLY A 1 210 ? -26.590 13.469 -13.136 1.00 66.56 210 GLY A O 1
ATOM 1560 N N . TYR A 1 211 ? -25.482 11.969 -11.883 1.00 72.69 211 TYR A N 1
ATOM 1561 C CA . TYR A 1 211 ? -26.464 11.969 -10.805 1.00 72.69 211 TYR A CA 1
ATOM 1562 C C . TYR A 1 211 ? -26.393 13.268 -10.011 1.00 72.69 211 TYR A C 1
ATOM 1564 O O . TYR A 1 211 ? -25.366 13.629 -9.448 1.00 72.69 211 TYR A O 1
ATOM 1572 N N . THR A 1 212 ? -27.519 13.970 -9.949 1.00 72.31 212 THR A N 1
ATOM 1573 C CA . THR A 1 212 ? -27.693 15.106 -9.050 1.00 72.31 212 THR A CA 1
ATOM 1574 C C . THR A 1 212 ? -28.461 14.626 -7.824 1.00 72.31 212 THR A C 1
ATOM 1576 O O . THR A 1 212 ? -29.633 14.252 -7.982 1.00 72.31 212 THR A O 1
ATOM 1579 N N . PRO A 1 213 ? -27.869 14.639 -6.616 1.00 69.69 213 PRO A N 1
ATOM 1580 C CA . PRO A 1 213 ? -28.592 14.244 -5.420 1.00 69.69 213 PRO A CA 1
ATOM 1581 C C . PRO A 1 213 ? -29.810 15.156 -5.216 1.00 69.69 213 PRO A C 1
ATOM 1583 O O . PRO A 1 213 ? -29.753 16.357 -5.515 1.00 69.69 213 PRO A O 1
ATOM 1586 N N . PRO A 1 214 ? -30.936 14.623 -4.708 1.00 63.59 214 PRO A N 1
ATOM 1587 C CA . PRO A 1 214 ? -32.088 15.448 -4.386 1.00 63.59 214 PRO A CA 1
ATOM 1588 C C . PRO A 1 214 ? -31.661 16.513 -3.372 1.00 63.59 214 PRO A C 1
ATOM 1590 O O . PRO A 1 214 ? -31.161 16.196 -2.293 1.00 63.59 214 PRO A O 1
ATOM 1593 N N . THR A 1 215 ? -31.840 17.788 -3.730 1.00 47.06 215 THR A N 1
ATOM 1594 C CA . THR A 1 215 ? -31.444 18.932 -2.905 1.00 47.06 215 THR A CA 1
ATOM 1595 C C . THR A 1 215 ? -32.224 18.922 -1.592 1.00 47.06 215 THR A C 1
ATOM 1597 O O . THR A 1 215 ? -33.314 19.488 -1.483 1.00 47.06 215 THR A O 1
ATOM 1600 N N . THR A 1 216 ? -31.665 18.289 -0.564 1.00 43.34 216 THR A N 1
ATOM 1601 C CA . THR A 1 216 ? -32.149 18.459 0.801 1.00 43.34 216 THR A CA 1
ATOM 1602 C C . THR A 1 216 ? -31.734 19.856 1.227 1.00 43.34 216 THR A C 1
ATOM 1604 O O . THR A 1 216 ? -30.561 20.154 1.426 1.00 43.34 216 THR A O 1
ATOM 1607 N N . THR A 1 217 ? -32.714 20.754 1.279 1.00 40.97 217 THR A N 1
ATOM 1608 C CA . THR A 1 217 ? -32.520 22.138 1.708 1.00 40.97 217 THR A CA 1
ATOM 1609 C C . THR A 1 217 ? -32.021 22.133 3.153 1.00 40.97 217 THR A C 1
ATOM 1611 O O . THR A 1 217 ? -32.796 21.903 4.080 1.00 40.97 217 THR A O 1
ATOM 1614 N N . ALA A 1 218 ? -30.720 22.360 3.341 1.00 40.06 218 ALA A N 1
ATOM 1615 C CA . ALA A 1 218 ? -30.122 22.545 4.654 1.00 40.06 218 ALA A CA 1
ATOM 1616 C C . ALA A 1 218 ? -30.703 23.811 5.327 1.00 40.06 218 ALA A C 1
ATOM 1618 O O . ALA A 1 218 ? -30.865 24.839 4.659 1.00 40.06 218 ALA A O 1
ATOM 1619 N N . PRO A 1 219 ? -31.022 23.781 6.636 1.00 42.66 219 PRO A N 1
ATOM 1620 C CA . PRO A 1 219 ? -31.367 24.982 7.396 1.00 42.66 219 PRO A CA 1
ATOM 1621 C C . PRO A 1 219 ? -30.230 26.020 7.325 1.00 42.66 219 PRO A C 1
ATOM 1623 O O . PRO A 1 219 ? -29.061 25.634 7.291 1.00 42.66 219 PRO A O 1
ATOM 1626 N N . PRO A 1 220 ? -30.529 27.333 7.312 1.00 42.25 220 PRO A N 1
ATOM 1627 C CA . PRO A 1 220 ? -29.529 28.356 7.026 1.00 42.25 220 PRO A CA 1
ATOM 1628 C C . PRO A 1 220 ? -28.419 28.378 8.083 1.00 42.25 220 PRO A C 1
ATOM 1630 O O . PRO A 1 220 ? -28.677 28.494 9.284 1.00 42.25 220 PRO A O 1
ATOM 1633 N N . ALA A 1 221 ? -27.176 28.311 7.601 1.00 41.34 221 ALA A N 1
ATOM 1634 C CA . ALA A 1 221 ? -25.964 28.486 8.386 1.00 41.34 221 ALA A CA 1
ATOM 1635 C C . ALA A 1 221 ? -26.014 29.820 9.145 1.00 41.34 221 ALA A C 1
ATOM 1637 O O . ALA A 1 221 ? -26.114 30.899 8.556 1.00 41.34 221 ALA A O 1
ATOM 1638 N N . THR A 1 222 ? -25.955 29.742 10.473 1.00 37.31 222 THR A N 1
ATOM 1639 C CA . THR A 1 222 ? -25.814 30.926 11.320 1.00 37.31 222 THR A CA 1
ATOM 1640 C C . THR A 1 222 ? -24.342 31.325 11.308 1.00 37.31 222 THR A C 1
ATOM 1642 O O . THR A 1 222 ? -23.470 30.540 11.666 1.00 37.31 222 THR A O 1
ATOM 1645 N N . THR A 1 223 ? -24.070 32.540 10.849 1.00 42.47 223 THR A N 1
ATOM 1646 C CA . THR A 1 223 ? -22.746 33.164 10.772 1.00 42.47 223 THR A CA 1
ATOM 1647 C C . THR A 1 223 ? -22.023 33.177 12.123 1.00 42.47 223 THR A C 1
ATOM 1649 O O . THR A 1 223 ? -22.560 33.699 13.102 1.00 42.47 223 THR A O 1
ATOM 1652 N N . SER A 1 224 ? -20.786 32.674 12.154 1.00 33.41 224 SER A N 1
ATOM 1653 C CA . SER A 1 224 ? -19.856 32.792 13.286 1.00 33.41 224 SER A CA 1
ATOM 1654 C C . SER A 1 224 ? -19.487 34.257 13.590 1.00 33.41 224 SER A C 1
ATOM 1656 O O . SER A 1 224 ? -19.207 35.013 12.656 1.00 33.41 224 SER A O 1
ATOM 1658 N N . PRO A 1 225 ? -19.418 34.680 14.868 1.00 40.97 225 PRO A N 1
ATOM 1659 C CA . PRO A 1 225 ? -18.784 35.936 15.270 1.00 40.97 225 PRO A CA 1
ATOM 1660 C C . PRO A 1 225 ? -17.254 35.776 15.441 1.00 40.97 225 PRO A C 1
ATOM 1662 O O . PRO A 1 225 ? -16.764 34.652 15.563 1.00 40.97 225 PRO A O 1
ATOM 1665 N N . PRO A 1 226 ? -16.479 36.882 15.434 1.00 46.66 226 PRO A N 1
ATOM 1666 C CA . PRO A 1 226 ? -15.030 36.831 15.277 1.00 46.66 226 PRO A CA 1
ATOM 1667 C C . PRO A 1 226 ? -14.280 36.447 16.558 1.00 46.66 226 PRO A C 1
ATOM 1669 O O . PRO A 1 226 ? -14.679 36.752 17.682 1.00 46.66 226 PRO A O 1
ATOM 1672 N N . THR A 1 227 ? -13.131 35.825 16.324 1.00 43.12 227 THR A N 1
ATOM 1673 C CA . THR A 1 227 ? -12.060 35.456 17.250 1.00 43.12 227 THR A CA 1
ATOM 1674 C C . THR A 1 227 ? -11.633 36.624 18.147 1.00 43.12 227 THR A C 1
ATOM 1676 O O . THR A 1 227 ? -11.305 37.707 17.667 1.00 43.12 227 THR A O 1
ATOM 1679 N N . THR A 1 228 ? -11.581 36.398 19.463 1.00 32.78 228 THR A N 1
ATOM 1680 C CA . THR A 1 228 ? -10.903 37.274 20.434 1.00 32.78 228 THR A CA 1
ATOM 1681 C C . THR A 1 228 ? -10.084 36.424 21.405 1.00 32.78 228 THR A C 1
ATOM 1683 O O . THR A 1 228 ? -10.564 35.435 21.951 1.00 32.78 228 THR A O 1
ATOM 1686 N N . THR A 1 229 ? -8.828 36.820 21.585 1.00 35.75 229 THR A N 1
ATOM 1687 C CA . THR A 1 229 ? -7.759 36.123 22.310 1.00 35.75 229 THR A CA 1
ATOM 1688 C C . THR A 1 229 ? -7.848 36.281 23.844 1.00 35.75 229 THR A C 1
ATOM 1690 O O . THR A 1 229 ? -7.885 37.411 24.317 1.00 35.75 229 THR A O 1
ATOM 1693 N N . ALA A 1 230 ? -7.818 35.133 24.554 1.00 39.91 230 ALA A N 1
ATOM 1694 C CA . ALA A 1 230 ? -7.338 34.751 25.918 1.00 39.91 230 ALA A CA 1
ATOM 1695 C C . ALA A 1 230 ? -7.548 35.671 27.158 1.00 39.91 230 ALA A C 1
ATOM 1697 O O . ALA A 1 230 ? -7.356 36.883 27.064 1.00 39.91 230 ALA A O 1
ATOM 1698 N N . PRO A 1 231 ? -7.839 35.120 28.374 1.00 41.72 231 PRO A N 1
ATOM 1699 C CA . PRO A 1 231 ? -6.777 34.671 29.321 1.00 41.72 231 PRO A CA 1
ATOM 1700 C C . PRO A 1 231 ? -7.174 33.475 30.272 1.00 41.72 231 PRO A C 1
ATOM 1702 O O . PRO A 1 231 ? -8.274 32.944 30.137 1.00 41.72 231 PRO A O 1
ATOM 1705 N N . PRO A 1 232 ? -6.295 32.979 31.190 1.00 51.91 232 PRO A N 1
ATOM 1706 C CA . PRO A 1 232 ? -6.255 31.574 31.638 1.00 51.91 232 PRO A CA 1
ATOM 1707 C C . PRO A 1 232 ? -7.056 31.209 32.912 1.00 51.91 232 PRO A C 1
ATOM 1709 O O . PRO A 1 232 ? -7.354 32.050 33.753 1.00 51.91 232 PRO A O 1
ATOM 1712 N N . THR A 1 233 ? -7.336 29.900 33.023 1.00 47.66 233 THR A N 1
ATOM 1713 C CA . THR A 1 233 ? -7.708 29.041 34.179 1.00 47.66 233 THR A CA 1
ATOM 1714 C C . THR A 1 233 ? -8.212 29.670 35.489 1.00 47.66 233 THR A C 1
ATOM 1716 O O . THR A 1 233 ? -7.447 30.301 36.217 1.00 47.66 233 THR A O 1
ATOM 1719 N N . THR A 1 234 ? -9.420 29.280 35.929 1.00 30.62 234 THR A N 1
ATOM 1720 C CA . THR A 1 234 ? -9.702 28.972 37.351 1.00 30.62 234 THR A CA 1
ATOM 1721 C C . THR A 1 234 ? -10.891 28.008 37.510 1.00 30.62 234 THR A C 1
ATOM 1723 O O . THR A 1 234 ? -11.898 28.105 36.817 1.00 30.62 234 THR A O 1
ATOM 1726 N N . THR A 1 235 ? -10.733 27.069 38.439 1.00 39.41 235 THR A N 1
ATOM 1727 C CA . THR A 1 235 ? -11.557 25.899 38.777 1.00 39.41 235 THR A CA 1
ATOM 1728 C C . THR A 1 235 ? -12.786 26.224 39.648 1.00 39.41 235 THR A C 1
ATOM 1730 O O . THR A 1 235 ? -12.634 26.919 40.652 1.00 39.41 235 THR A O 1
ATOM 1733 N N . SER A 1 236 ? -13.960 25.621 39.379 1.00 32.78 236 SER A N 1
ATOM 1734 C CA . SER A 1 236 ? -14.778 24.894 40.389 1.00 32.78 236 SER A CA 1
ATOM 1735 C C . SER A 1 236 ? -16.026 24.173 39.808 1.00 32.78 236 SER A C 1
ATOM 1737 O O . SER A 1 236 ? -16.572 24.644 38.815 1.00 32.78 236 SER A O 1
ATOM 1739 N N . PRO A 1 237 ? -16.467 23.043 40.419 1.00 62.97 237 PRO A N 1
ATOM 1740 C CA . PRO A 1 237 ? -17.514 22.100 39.949 1.00 62.97 237 PRO A CA 1
ATOM 1741 C C . PRO A 1 237 ? -18.919 22.477 40.511 1.00 62.97 237 PRO A C 1
ATOM 1743 O O . PRO A 1 237 ? -18.991 23.543 41.129 1.00 62.97 237 PRO A O 1
ATOM 1746 N N . PRO A 1 238 ? -20.026 21.677 40.447 1.00 53.38 238 PRO A N 1
ATOM 1747 C CA . PRO A 1 238 ? -20.295 20.344 39.854 1.00 53.38 238 PRO A CA 1
ATOM 1748 C C . PRO A 1 238 ? -21.614 20.251 39.024 1.00 53.38 238 PRO A C 1
ATOM 1750 O O . PRO A 1 238 ? -22.479 21.113 39.132 1.00 53.38 238 PRO A O 1
ATOM 1753 N N . THR A 1 239 ? -21.868 19.141 38.310 1.00 30.05 239 THR A N 1
ATOM 1754 C CA . THR A 1 239 ? -23.134 18.374 38.466 1.00 30.05 239 THR A CA 1
ATOM 1755 C C . THR A 1 239 ? -23.054 16.987 37.827 1.00 30.05 239 THR A C 1
ATOM 1757 O O . THR A 1 239 ? -22.949 16.830 36.616 1.00 30.05 239 THR A O 1
ATOM 1760 N N . THR A 1 240 ? -23.146 15.969 38.678 1.00 43.72 240 THR A N 1
ATOM 1761 C CA . THR A 1 240 ? -23.397 14.576 38.315 1.00 43.72 240 THR A CA 1
ATOM 1762 C C . THR A 1 240 ? -24.781 14.444 37.682 1.00 43.72 240 THR A C 1
ATOM 1764 O O . THR A 1 240 ? -25.788 14.679 38.346 1.00 43.72 240 THR A O 1
ATOM 1767 N N . THR A 1 241 ? -24.820 14.006 36.425 1.00 33.00 241 THR A N 1
ATOM 1768 C CA . THR A 1 241 ? -25.943 13.262 35.842 1.00 33.00 241 THR A CA 1
ATOM 1769 C C . THR A 1 241 ? -25.371 11.935 35.347 1.00 33.00 241 THR A C 1
ATOM 1771 O O . THR A 1 241 ? -24.281 11.911 34.781 1.00 33.00 241 THR A O 1
ATOM 1774 N N . ALA A 1 242 ? -26.051 10.832 35.654 1.00 36.78 242 ALA A N 1
ATOM 1775 C CA . ALA A 1 242 ? -25.625 9.480 35.307 1.00 36.78 242 ALA A CA 1
ATOM 1776 C C . ALA A 1 242 ? -25.492 9.298 33.775 1.00 36.78 242 ALA A C 1
ATOM 1778 O O . ALA A 1 242 ? -26.237 9.936 33.029 1.00 36.78 242 ALA A O 1
ATOM 1779 N N . PRO A 1 243 ? -24.540 8.466 33.314 1.00 46.81 243 PRO A N 1
ATOM 1780 C CA . PRO A 1 243 ? -23.993 8.541 31.964 1.00 46.81 243 PRO A CA 1
ATOM 1781 C C . PRO A 1 243 ? -24.914 7.881 30.921 1.00 46.81 243 PRO A C 1
ATOM 1783 O O . PRO A 1 243 ? -25.409 6.779 31.167 1.00 46.81 243 PRO A O 1
ATOM 1786 N N . PRO A 1 244 ? -25.112 8.484 29.733 1.00 46.41 244 PRO A N 1
ATOM 1787 C CA . PRO A 1 244 ? -25.318 7.684 28.532 1.00 46.41 244 PRO A CA 1
ATOM 1788 C C . PRO A 1 244 ? -24.039 6.858 28.301 1.00 46.41 244 PRO A C 1
ATOM 1790 O O . PRO A 1 244 ? -22.947 7.345 28.593 1.00 46.41 244 PRO A O 1
ATOM 1793 N N . GLY A 1 245 ? -24.160 5.599 27.861 1.00 47.53 245 GLY A N 1
ATOM 1794 C CA . GLY A 1 245 ? -23.006 4.723 27.588 1.00 47.53 245 GLY A CA 1
ATOM 1795 C C . GLY A 1 245 ? -21.952 5.415 26.711 1.00 47.53 245 GLY A C 1
ATOM 1796 O O . GLY A 1 245 ? -22.301 6.390 26.039 1.00 47.53 245 GLY A O 1
ATOM 1797 N N . PRO A 1 246 ? -20.679 4.975 26.739 1.00 52.03 246 PRO A N 1
ATOM 1798 C CA . PRO A 1 246 ? -19.592 5.721 26.122 1.00 52.03 246 PRO A CA 1
ATOM 1799 C C . PRO A 1 246 ? -19.870 5.842 24.627 1.00 52.03 246 PRO A C 1
ATOM 1801 O O . PRO A 1 246 ? -19.706 4.903 23.857 1.00 52.03 246 PRO A O 1
ATOM 1804 N N . THR A 1 247 ? -20.365 7.006 24.229 1.00 74.62 247 THR A N 1
ATOM 1805 C CA . THR A 1 247 ? -20.369 7.405 22.834 1.00 74.62 247 THR A CA 1
ATOM 1806 C C . THR A 1 247 ? -18.940 7.840 22.583 1.00 74.62 247 THR A C 1
ATOM 1808 O O . THR A 1 247 ? -18.474 8.773 23.242 1.00 74.62 247 THR A O 1
ATOM 1811 N N . LEU A 1 248 ? -18.237 7.108 21.719 1.00 85.19 248 LEU A N 1
ATOM 1812 C CA . LEU A 1 248 ? -16.858 7.408 21.348 1.00 85.19 248 LEU A CA 1
ATOM 1813 C C . LEU A 1 248 ? -16.728 8.888 20.971 1.00 85.19 248 LEU A C 1
ATOM 1815 O O . LEU A 1 248 ? -17.609 9.435 20.297 1.00 85.19 248 LEU A O 1
ATOM 1819 N N . SER A 1 249 ? -15.645 9.534 21.404 1.00 84.81 249 SER A N 1
ATOM 1820 C CA . SER A 1 249 ? -15.312 10.884 20.946 1.00 84.81 249 SER A CA 1
ATOM 1821 C C . SER A 1 249 ? -15.080 10.884 19.425 1.00 84.81 249 SER A C 1
ATOM 1823 O O . SER A 1 249 ? -14.793 9.835 18.846 1.00 84.81 249 SER A O 1
ATOM 1825 N N . PRO A 1 250 ? -15.141 12.042 18.748 1.00 82.31 250 PRO A N 1
ATOM 1826 C CA . PRO A 1 250 ? -14.780 12.110 17.336 1.00 82.31 250 PRO A CA 1
ATOM 1827 C C . PRO A 1 250 ? -13.366 11.580 17.049 1.00 82.31 250 PRO A C 1
ATOM 1829 O O . PRO A 1 250 ? -13.191 10.867 16.070 1.00 82.31 250 PRO A O 1
ATOM 1832 N N . SER A 1 251 ? -12.376 11.854 17.913 1.00 74.94 251 SER A N 1
ATOM 1833 C CA . SER A 1 251 ? -11.016 11.318 17.744 1.00 74.94 251 SER A CA 1
ATOM 1834 C C . SER A 1 251 ? -10.975 9.795 17.871 1.00 74.94 251 SER A C 1
ATOM 1836 O O . SER A 1 251 ? -10.328 9.137 17.067 1.00 74.94 251 SER A O 1
ATOM 1838 N N . GLN A 1 252 ? -11.731 9.225 18.811 1.00 84.94 252 GLN A N 1
ATOM 1839 C CA . GLN A 1 252 ? -11.850 7.776 18.976 1.00 84.94 252 GLN A CA 1
ATOM 1840 C C . GLN A 1 252 ? -12.547 7.126 17.783 1.00 84.94 252 GLN A C 1
ATOM 1842 O O . GLN A 1 252 ? -12.128 6.066 17.347 1.00 84.94 252 GLN A O 1
ATOM 1847 N N . GLN A 1 253 ? -13.569 7.764 17.210 1.00 79.25 253 GLN A N 1
ATOM 1848 C CA . GLN A 1 253 ? -14.233 7.261 16.002 1.00 79.25 253 GLN A CA 1
ATOM 1849 C C . GLN A 1 253 ? -13.289 7.250 14.792 1.00 79.25 253 GLN A C 1
ATOM 1851 O O . GLN A 1 253 ? -13.311 6.298 14.018 1.00 79.25 253 GLN A O 1
ATOM 1856 N N . GLN A 1 254 ? -12.437 8.270 14.644 1.00 77.56 254 GLN A N 1
ATOM 1857 C CA . GLN A 1 254 ? -11.407 8.286 13.599 1.00 77.56 254 GLN A CA 1
ATOM 1858 C C . GLN A 1 254 ? -10.358 7.189 13.826 1.00 77.56 254 GLN A C 1
ATOM 1860 O O . GLN A 1 254 ? -10.013 6.471 12.892 1.00 77.56 254 GLN A O 1
ATOM 1865 N N . ALA A 1 255 ? -9.917 6.997 15.073 1.00 81.88 255 ALA A N 1
ATOM 1866 C CA . ALA A 1 255 ? -8.996 5.921 15.425 1.00 81.88 255 ALA A CA 1
ATOM 1867 C C . ALA A 1 255 ? -9.609 4.526 15.196 1.00 81.88 255 ALA A C 1
ATOM 1869 O O . ALA A 1 255 ? -8.896 3.628 14.768 1.00 81.88 255 ALA A O 1
ATOM 1870 N N . VAL A 1 256 ? -10.921 4.342 15.405 1.00 85.44 256 VAL A N 1
ATOM 1871 C CA . VAL A 1 256 ? -11.637 3.095 15.062 1.00 85.44 256 VAL A CA 1
ATOM 1872 C C . VAL A 1 256 ? -11.578 2.825 13.564 1.00 85.44 256 VAL A C 1
ATOM 1874 O O . VAL A 1 256 ? -11.251 1.710 13.171 1.00 85.44 256 VAL A O 1
ATOM 1877 N N . GLY A 1 257 ? -11.856 3.837 12.736 1.00 81.19 257 GLY A N 1
ATOM 1878 C CA . GLY A 1 257 ? -11.777 3.694 11.282 1.00 81.19 257 GLY A CA 1
ATOM 1879 C C . GLY A 1 257 ? -10.368 3.327 10.818 1.00 81.19 257 GLY A C 1
ATOM 1880 O O . GLY A 1 257 ? -10.203 2.423 10.006 1.00 81.19 257 GLY A O 1
ATOM 1881 N N . SER A 1 258 ? -9.342 3.963 11.390 1.00 78.38 258 SER A N 1
ATOM 1882 C CA . SER A 1 258 ? -7.960 3.620 11.050 1.00 78.38 258 SER A CA 1
ATOM 1883 C C . SER A 1 258 ? -7.557 2.226 11.538 1.00 78.38 258 SER A C 1
ATOM 1885 O O . SER A 1 258 ? -6.954 1.456 10.795 1.00 78.38 258 SER A O 1
ATOM 1887 N N . ALA A 1 259 ? -7.970 1.846 12.751 1.00 87.06 259 ALA A N 1
ATOM 1888 C CA . ALA A 1 259 ? -7.739 0.512 13.298 1.00 87.06 259 ALA A CA 1
ATOM 1889 C C . ALA A 1 259 ? -8.313 -0.582 12.384 1.00 87.06 259 ALA A C 1
ATOM 1891 O O . ALA A 1 259 ? -7.658 -1.588 12.132 1.00 87.06 259 ALA A O 1
ATOM 1892 N N . GLN A 1 260 ? -9.519 -0.358 11.854 1.00 82.56 260 GLN A N 1
ATOM 1893 C CA . GLN A 1 260 ? -10.150 -1.250 10.882 1.00 82.56 260 GLN A CA 1
ATOM 1894 C C . GLN A 1 260 ? -9.365 -1.306 9.570 1.00 82.56 260 GLN A C 1
ATOM 1896 O O . GLN A 1 260 ? -9.131 -2.400 9.077 1.00 82.56 260 GLN A O 1
ATOM 1901 N N . ASN A 1 261 ? -8.896 -0.168 9.046 1.00 76.62 261 ASN A N 1
ATOM 1902 C CA . ASN A 1 261 ? -8.089 -0.142 7.820 1.00 76.62 261 ASN A CA 1
ATOM 1903 C C . ASN A 1 261 ? -6.795 -0.966 7.949 1.00 76.62 261 ASN A C 1
ATOM 1905 O O . ASN A 1 261 ? -6.429 -1.672 7.015 1.00 76.62 261 ASN A O 1
ATOM 1909 N N . TYR A 1 262 ? -6.104 -0.895 9.092 1.00 84.44 262 TYR A N 1
ATOM 1910 C CA . TYR A 1 262 ? -4.900 -1.702 9.321 1.00 84.44 262 TYR A CA 1
ATOM 1911 C C . TYR A 1 262 ? -5.215 -3.200 9.377 1.00 84.44 262 TYR A C 1
ATOM 1913 O O . TYR A 1 262 ? -4.518 -3.981 8.735 1.00 84.44 262 TYR A O 1
ATOM 1921 N N . LEU A 1 263 ? -6.280 -3.584 10.090 1.00 86.94 263 LEU A N 1
ATOM 1922 C CA . LEU A 1 263 ? -6.739 -4.977 10.175 1.00 86.94 263 LEU A CA 1
ATOM 1923 C C . LEU A 1 263 ? -7.264 -5.515 8.834 1.00 86.94 263 LEU A C 1
ATOM 1925 O O . LEU A 1 263 ? -7.266 -6.716 8.616 1.00 86.94 263 LEU A O 1
ATOM 1929 N N . GLU A 1 264 ? -7.704 -4.648 7.918 1.00 81.44 264 GLU A N 1
ATOM 1930 C CA . GLU A 1 264 ? -8.074 -5.047 6.553 1.00 81.44 264 GLU A CA 1
ATOM 1931 C C . GLU A 1 264 ? -6.855 -5.333 5.658 1.00 81.44 264 GLU A C 1
ATOM 1933 O O . GLU A 1 264 ? -6.996 -6.028 4.653 1.00 81.44 264 GLU A O 1
ATOM 1938 N N . PHE A 1 265 ? -5.682 -4.776 5.980 1.00 77.06 265 PHE A N 1
ATOM 1939 C CA . PHE A 1 265 ? -4.475 -4.886 5.154 1.00 77.06 265 PHE A CA 1
ATOM 1940 C C . PHE A 1 265 ? -3.541 -6.018 5.593 1.00 77.06 265 PHE A C 1
ATOM 1942 O O . PHE A 1 265 ? -2.899 -6.651 4.755 1.00 77.06 265 PHE A O 1
ATOM 1949 N N . SER A 1 266 ? -3.421 -6.244 6.900 1.00 81.38 266 SER A N 1
ATOM 1950 C CA . SER A 1 266 ? -2.568 -7.293 7.453 1.00 81.38 266 SER A CA 1
ATOM 1951 C C . SER A 1 266 ? -2.990 -7.655 8.869 1.00 81.38 266 SER A C 1
ATOM 1953 O O . SER A 1 266 ? -3.423 -6.781 9.615 1.00 81.38 266 SER A O 1
ATOM 1955 N N . GLY A 1 267 ? -2.715 -8.889 9.287 1.00 87.62 267 GLY A N 1
ATOM 1956 C CA . GLY A 1 267 ? -2.889 -9.294 10.681 1.00 87.62 267 GLY A CA 1
ATOM 1957 C C . GLY A 1 267 ? -2.094 -8.428 11.667 1.00 87.62 267 GLY A C 1
ATOM 1958 O O . GLY A 1 267 ? -0.867 -8.311 11.555 1.00 87.62 267 GLY A O 1
ATOM 1959 N N . PHE A 1 268 ? -2.781 -7.870 12.668 1.00 94.50 268 PHE A N 1
ATOM 1960 C CA . PHE A 1 268 ? -2.170 -7.133 13.779 1.00 94.50 268 PHE A CA 1
ATOM 1961 C C . PHE A 1 268 ? -2.530 -7.735 15.135 1.00 94.50 268 PHE A C 1
ATOM 1963 O O . PHE A 1 268 ? -3.686 -8.056 15.419 1.00 94.50 268 PHE A O 1
ATOM 1970 N N . SER A 1 269 ? -1.560 -7.757 16.053 1.00 97.50 269 SER A N 1
ATOM 1971 C CA . SER A 1 269 ? -1.898 -7.941 17.461 1.00 97.50 269 SER A CA 1
ATOM 1972 C C . SER A 1 269 ? -2.602 -6.704 18.001 1.00 97.50 269 SER A C 1
ATOM 1974 O O . SER A 1 269 ? -2.395 -5.579 17.533 1.00 97.50 269 SER A O 1
ATOM 1976 N N . ARG A 1 270 ? -3.375 -6.890 19.074 1.00 97.62 270 ARG A N 1
ATOM 1977 C CA . ARG A 1 270 ? -4.003 -5.776 19.787 1.00 97.62 270 ARG A CA 1
ATOM 1978 C C . ARG A 1 270 ? -2.984 -4.694 20.162 1.00 97.62 270 ARG A C 1
ATOM 1980 O O . ARG A 1 270 ? -3.281 -3.510 20.032 1.00 97.62 270 ARG A O 1
ATOM 1987 N N . GLN A 1 271 ? -1.809 -5.086 20.661 1.00 95.56 271 GLN A N 1
ATOM 1988 C CA . GLN A 1 271 ? -0.791 -4.126 21.091 1.00 95.56 271 GLN A CA 1
ATOM 1989 C C . GLN A 1 271 ? -0.108 -3.461 19.895 1.00 95.56 271 GLN A C 1
ATOM 1991 O O . GLN A 1 271 ? 0.005 -2.240 19.877 1.00 95.56 271 GLN A O 1
ATOM 1996 N N . GLY A 1 272 ? 0.261 -4.239 18.874 1.00 94.31 272 GLY A N 1
ATOM 1997 C CA . GLY A 1 272 ? 0.867 -3.716 17.651 1.00 94.31 272 GLY A CA 1
ATOM 1998 C C . GLY A 1 272 ? -0.036 -2.705 16.945 1.00 94.31 272 GLY A C 1
ATOM 1999 O O . GLY A 1 272 ? 0.441 -1.667 16.496 1.00 94.31 272 GLY A O 1
ATOM 2000 N N . LEU A 1 273 ? -1.351 -2.943 16.933 1.00 96.19 273 LEU A N 1
ATOM 2001 C CA . LEU A 1 273 ? -2.315 -2.004 16.366 1.00 96.19 273 LEU A CA 1
ATOM 2002 C C . LEU A 1 273 ? -2.405 -0.699 17.171 1.00 96.19 273 LEU A C 1
ATOM 2004 O O . LEU A 1 273 ? -2.424 0.383 16.592 1.00 96.19 273 LEU A O 1
ATOM 2008 N N . ILE A 1 274 ? -2.415 -0.772 18.506 1.00 95.56 274 ILE A N 1
ATOM 2009 C CA . ILE A 1 274 ? -2.389 0.429 19.362 1.00 95.56 274 ILE A CA 1
ATOM 2010 C C . ILE A 1 274 ? -1.100 1.229 19.132 1.00 95.56 274 ILE A C 1
ATOM 2012 O O . ILE A 1 274 ? -1.147 2.460 19.027 1.00 95.56 274 ILE A O 1
ATOM 2016 N N . ASP A 1 275 ? 0.039 0.547 19.033 1.00 90.50 275 ASP A N 1
ATOM 2017 C CA . ASP A 1 275 ? 1.338 1.176 18.794 1.00 90.50 275 ASP A CA 1
ATOM 2018 C C . ASP A 1 275 ? 1.377 1.847 17.414 1.00 90.50 275 ASP A C 1
ATOM 2020 O O . ASP A 1 275 ? 1.821 2.987 17.303 1.00 90.50 275 ASP A O 1
ATOM 2024 N N . GLN A 1 276 ? 0.836 1.198 16.379 1.00 91.88 276 GLN A N 1
ATOM 2025 C CA . GLN A 1 276 ? 0.749 1.754 15.027 1.00 91.88 276 GLN A CA 1
ATOM 2026 C C . GLN A 1 276 ? -0.114 3.027 14.983 1.00 91.88 276 GLN A C 1
ATOM 2028 O O . GLN A 1 276 ? 0.314 4.053 14.449 1.00 91.88 276 GLN A O 1
ATOM 2033 N N . LEU A 1 277 ? -1.295 2.997 15.608 1.00 92.06 277 LEU A N 1
ATOM 2034 C CA . LEU A 1 277 ? -2.215 4.140 15.673 1.00 92.06 277 LEU A CA 1
ATOM 2035 C C . LEU A 1 277 ? -1.644 5.321 16.472 1.00 92.06 277 LEU A C 1
ATOM 2037 O O . LEU A 1 277 ? -1.941 6.479 16.179 1.00 92.06 277 LEU A O 1
ATOM 2041 N N . SER A 1 278 ? -0.843 5.041 17.502 1.00 87.25 278 SER A N 1
ATOM 2042 C CA . SER A 1 278 ? -0.268 6.070 18.380 1.00 87.25 278 SER A CA 1
ATOM 2043 C C . SER A 1 278 ? 1.160 6.486 18.015 1.00 87.25 278 SER A C 1
ATOM 2045 O O . SER A 1 278 ? 1.701 7.425 18.606 1.00 87.25 278 SER A O 1
ATOM 2047 N N . SER A 1 279 ? 1.770 5.825 17.029 1.00 82.81 279 SER A N 1
ATOM 2048 C CA . SER A 1 279 ? 3.134 6.089 16.580 1.00 82.81 279 SER A CA 1
ATOM 2049 C C . SER A 1 279 ? 3.296 7.517 16.065 1.00 82.81 279 SER A C 1
ATOM 2051 O O . SER A 1 279 ? 2.460 8.029 15.318 1.00 82.81 279 SER A O 1
ATOM 2053 N N . GLU A 1 280 ? 4.435 8.139 16.388 1.00 76.31 280 GLU A N 1
ATOM 2054 C CA . GLU A 1 280 ? 4.809 9.453 15.847 1.00 76.31 280 GLU A CA 1
ATOM 2055 C C . GLU A 1 280 ? 5.013 9.435 14.319 1.00 76.31 280 GLU A C 1
ATOM 2057 O O . GLU A 1 280 ? 4.954 10.479 13.672 1.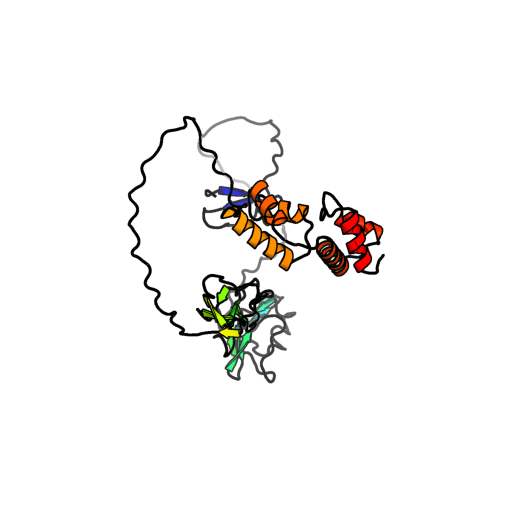00 76.31 280 GLU A O 1
ATOM 2062 N N . PHE A 1 281 ? 5.224 8.244 13.750 1.00 70.50 281 PHE A N 1
ATOM 2063 C CA . PHE A 1 281 ? 5.382 8.004 12.314 1.00 70.50 281 PHE A CA 1
ATOM 2064 C C . PHE A 1 281 ? 4.138 7.378 11.661 1.00 70.50 281 PHE A C 1
ATOM 2066 O O . PHE A 1 281 ? 4.129 7.214 10.445 1.00 70.50 281 PHE A O 1
ATOM 2073 N N . GLY A 1 282 ? 3.126 7.015 12.455 1.00 74.75 282 GLY A N 1
ATOM 2074 C CA . GLY A 1 282 ? 1.832 6.510 11.992 1.00 74.75 282 GLY A CA 1
ATOM 2075 C C . GLY A 1 282 ? 0.768 7.603 12.062 1.00 74.75 282 GLY A C 1
ATOM 2076 O O . GLY A 1 282 ? 0.990 8.732 11.615 1.00 74.75 282 GLY A O 1
ATOM 2077 N N . ASP A 1 283 ? -0.367 7.282 12.682 1.00 76.00 283 ASP A N 1
ATOM 2078 C CA . ASP A 1 283 ? -1.539 8.169 12.700 1.00 76.00 283 ASP A CA 1
ATOM 2079 C C . ASP A 1 283 ? -1.517 9.215 13.822 1.00 76.00 283 ASP A C 1
ATOM 2081 O O . ASP A 1 283 ? -2.313 10.156 13.815 1.00 76.00 283 ASP A O 1
ATOM 2085 N N . GLN A 1 284 ? -0.598 9.076 14.784 1.00 88.38 284 GLN A N 1
ATOM 2086 C CA . GLN A 1 284 ? -0.363 10.046 15.859 1.00 88.38 284 GLN A CA 1
ATOM 2087 C C . GLN A 1 284 ? -1.591 10.302 16.753 1.00 88.38 284 GLN A C 1
ATOM 2089 O O . GLN A 1 284 ? -1.727 11.381 17.346 1.00 88.38 284 GLN A O 1
ATOM 2094 N N . PHE A 1 285 ? -2.489 9.320 16.888 1.00 87.12 285 PHE A N 1
ATOM 2095 C CA . PHE A 1 285 ? -3.551 9.385 17.887 1.00 87.12 285 PHE A CA 1
ATOM 2096 C C . PHE A 1 285 ? -2.962 9.364 19.302 1.00 87.12 285 PHE A C 1
ATOM 2098 O O . PHE A 1 285 ? -1.868 8.852 19.546 1.00 87.12 285 PHE A O 1
ATOM 2105 N N . SER A 1 286 ? -3.705 9.902 20.276 1.00 92.88 286 SER A N 1
ATOM 2106 C CA . SER A 1 286 ? -3.335 9.673 21.674 1.00 92.88 286 SER A CA 1
ATOM 2107 C C . SER A 1 286 ? -3.401 8.176 21.978 1.00 92.88 286 SER A C 1
ATOM 2109 O O . SER A 1 286 ? -4.274 7.474 21.4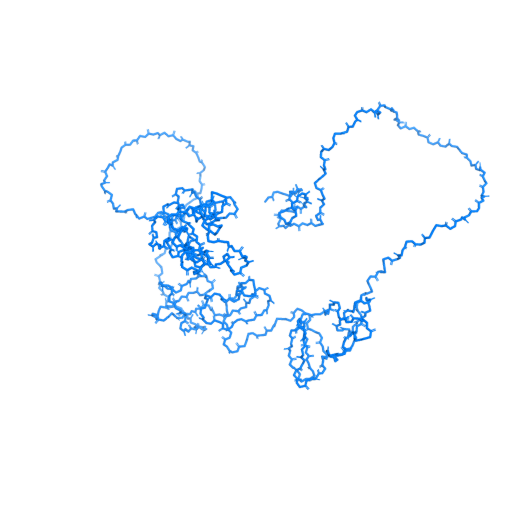63 1.00 92.88 286 SER A O 1
ATOM 2111 N N . VAL A 1 287 ? -2.504 7.686 22.835 1.00 91.75 287 VAL A N 1
ATOM 2112 C CA . VAL A 1 287 ? -2.505 6.274 23.252 1.00 91.75 287 VAL A CA 1
ATOM 2113 C C . VAL A 1 287 ? -3.859 5.901 23.856 1.00 91.75 287 VAL A C 1
ATOM 2115 O O . VAL A 1 287 ? -4.360 4.801 23.629 1.00 91.75 287 VAL A O 1
ATOM 2118 N N . GLU A 1 288 ? -4.491 6.826 24.582 1.00 93.75 288 GLU A N 1
ATOM 2119 C CA . GLU A 1 288 ? -5.831 6.641 25.128 1.00 93.75 288 GLU A CA 1
ATOM 2120 C C . GLU A 1 288 ? -6.891 6.456 24.034 1.00 93.75 288 GLU A C 1
ATOM 2122 O O . GLU A 1 288 ? -7.693 5.528 24.129 1.00 93.75 288 GLU A O 1
ATOM 2127 N N . ASP A 1 289 ? -6.896 7.295 22.993 1.00 89.81 289 ASP A N 1
ATOM 2128 C CA . ASP A 1 289 ? -7.872 7.184 21.903 1.00 89.81 289 ASP A CA 1
ATOM 2129 C C . ASP A 1 289 ? -7.636 5.934 21.049 1.0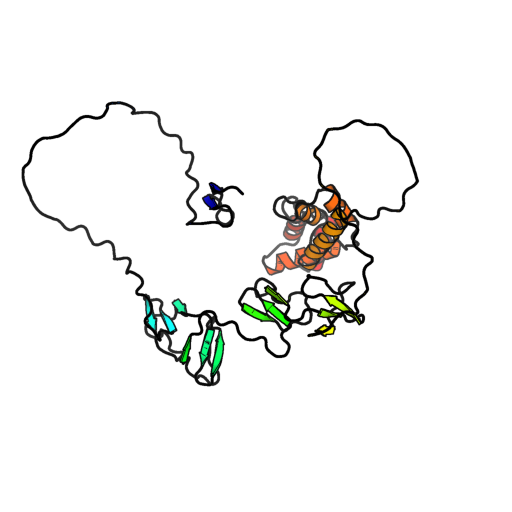0 89.81 289 ASP A C 1
ATOM 2131 O O . ASP A 1 289 ? -8.602 5.252 20.713 1.00 89.81 289 ASP A O 1
ATOM 2135 N N . ALA A 1 290 ? -6.375 5.590 20.767 1.00 94.88 290 ALA A N 1
ATOM 2136 C CA . ALA A 1 290 ? -6.003 4.359 20.071 1.00 94.88 290 ALA A CA 1
ATOM 2137 C C . ALA A 1 290 ? -6.435 3.112 20.860 1.00 94.88 290 ALA A C 1
ATOM 2139 O O . ALA A 1 290 ? -7.046 2.202 20.305 1.00 94.88 290 ALA A O 1
ATOM 2140 N N . THR A 1 291 ? -6.196 3.096 22.175 1.00 95.19 291 THR A N 1
ATOM 2141 C CA . THR A 1 291 ? -6.607 1.983 23.044 1.00 95.19 291 THR A CA 1
ATOM 2142 C C . THR A 1 291 ? -8.125 1.835 23.064 1.00 95.19 291 THR A C 1
ATOM 2144 O O . THR A 1 291 ? -8.636 0.736 22.871 1.00 95.19 291 THR A O 1
ATOM 2147 N N . VAL A 1 292 ? -8.859 2.937 23.258 1.00 92.56 292 VAL A N 1
ATOM 2148 C CA . VAL A 1 292 ? -10.330 2.915 23.260 1.00 92.56 292 VAL A CA 1
ATOM 2149 C C . VAL A 1 292 ? -10.879 2.469 21.906 1.00 92.56 292 VAL A C 1
ATOM 2151 O O . VAL A 1 292 ? -11.861 1.731 21.870 1.00 92.56 292 VAL A O 1
ATOM 2154 N N . ALA A 1 293 ? -10.257 2.895 20.806 1.00 91.12 293 ALA A N 1
ATOM 2155 C CA . ALA A 1 293 ? -10.653 2.489 19.470 1.00 91.12 293 ALA A CA 1
ATOM 2156 C C . ALA A 1 293 ? -10.493 0.983 19.263 1.00 91.12 293 ALA A C 1
ATOM 2158 O O . ALA A 1 293 ? -11.479 0.308 18.965 1.00 91.12 293 ALA A O 1
ATOM 2159 N N . VAL A 1 294 ? -9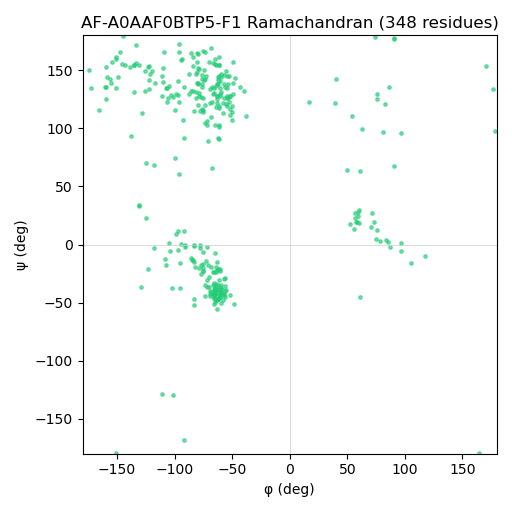.294 0.449 19.502 1.00 96.62 294 VAL A N 1
ATOM 2160 C CA . VAL A 1 294 ? -9.004 -0.982 19.344 1.00 96.62 294 VAL A CA 1
ATOM 2161 C C . VAL A 1 294 ? -9.877 -1.834 20.272 1.00 96.62 294 VAL A C 1
ATOM 2163 O O . VAL A 1 294 ? -10.437 -2.834 19.834 1.00 96.62 294 VAL A O 1
ATOM 2166 N N . ASP A 1 295 ? -10.092 -1.403 21.519 1.00 95.62 295 ASP A N 1
ATOM 2167 C CA . ASP A 1 295 ? -10.948 -2.115 22.481 1.00 95.62 295 ASP A CA 1
ATOM 2168 C C . ASP A 1 295 ? -12.446 -2.047 22.155 1.00 95.62 295 ASP A C 1
ATOM 2170 O O . ASP A 1 295 ? -13.234 -2.831 22.690 1.00 95.62 295 ASP A O 1
ATOM 2174 N N . SER A 1 296 ? -12.862 -1.103 21.308 1.00 91.88 296 SER A N 1
ATOM 2175 C CA . SER A 1 296 ? -14.251 -1.005 20.856 1.00 91.88 296 SER A CA 1
ATOM 2176 C C . SER A 1 296 ? -14.574 -1.942 19.689 1.00 91.88 296 SER A C 1
ATOM 2178 O O . SER A 1 296 ? -15.753 -2.173 19.406 1.00 91.88 296 SER A O 1
ATOM 2180 N N . LEU A 1 297 ? -13.550 -2.489 19.026 1.00 90.38 297 LEU A N 1
ATOM 2181 C CA . LEU A 1 297 ? -13.701 -3.426 17.921 1.00 90.38 297 LEU A CA 1
ATOM 2182 C C . LEU A 1 297 ? -13.973 -4.847 18.426 1.00 90.38 297 LEU A C 1
ATOM 2184 O O . LEU A 1 297 ? -13.478 -5.277 19.465 1.00 90.38 297 LEU A O 1
ATOM 2188 N N . ASN A 1 298 ? -14.738 -5.609 17.647 1.00 92.56 298 ASN A N 1
ATOM 2189 C CA . ASN A 1 298 ? -14.957 -7.033 17.887 1.00 92.56 298 ASN A CA 1
ATOM 2190 C C . ASN A 1 298 ? -14.047 -7.859 16.965 1.00 92.56 298 ASN A C 1
ATOM 2192 O O . ASN A 1 298 ? -14.517 -8.401 15.965 1.00 92.56 298 ASN A O 1
ATOM 2196 N N . VAL A 1 299 ? -12.756 -7.902 17.299 1.00 92.38 299 VAL A N 1
ATOM 2197 C CA . VAL A 1 299 ? -11.702 -8.590 16.531 1.00 92.38 299 VAL A CA 1
ATOM 2198 C C . VAL A 1 299 ? -11.428 -9.972 17.121 1.00 92.38 299 VAL A C 1
ATOM 2200 O O . VAL A 1 299 ? -11.403 -10.135 18.344 1.00 92.38 299 VAL A O 1
ATOM 2203 N N . ASP A 1 300 ? -11.209 -10.966 16.260 1.00 91.50 300 ASP A N 1
ATOM 2204 C CA . ASP A 1 300 ? -10.691 -12.271 16.672 1.00 91.50 300 ASP A CA 1
ATOM 2205 C C . ASP A 1 300 ? -9.162 -12.272 16.581 1.00 91.50 300 ASP A C 1
ATOM 2207 O O . ASP A 1 300 ? -8.583 -12.613 15.555 1.00 91.50 300 ASP A O 1
ATOM 2211 N N . TRP A 1 301 ? -8.497 -11.915 17.678 1.00 96.19 301 TRP A N 1
ATOM 2212 C CA . TRP A 1 301 ? -7.034 -11.821 17.734 1.00 96.19 301 TRP A CA 1
ATOM 2213 C C . TRP A 1 301 ? -6.305 -13.141 17.440 1.00 96.19 301 TRP A C 1
ATOM 2215 O O . TRP A 1 301 ? -5.140 -13.127 17.050 1.00 96.19 301 TRP A O 1
ATOM 2225 N N . ASN A 1 302 ? -6.979 -14.289 17.582 1.00 91.69 302 ASN A N 1
ATOM 2226 C CA . ASN A 1 302 ? -6.417 -15.571 17.157 1.00 91.69 302 ASN A CA 1
ATOM 2227 C C . ASN A 1 302 ? -6.415 -15.712 15.629 1.00 91.69 302 ASN A C 1
ATOM 2229 O O . ASN A 1 302 ? -5.511 -16.340 15.076 1.00 91.69 302 ASN A O 1
ATOM 2233 N N . ALA A 1 303 ? -7.426 -15.159 14.954 1.00 94.31 303 ALA A N 1
ATOM 2234 C CA . ALA A 1 303 ? -7.478 -15.113 13.498 1.00 94.31 303 ALA A CA 1
ATOM 2235 C C . ALA A 1 303 ? -6.413 -14.154 12.948 1.00 94.31 303 ALA A C 1
ATOM 2237 O O . ALA A 1 303 ? -5.662 -14.559 12.065 1.00 94.31 303 ALA A O 1
ATOM 2238 N N . GLU A 1 304 ? -6.258 -12.972 13.554 1.00 95.50 304 GLU A N 1
ATOM 2239 C CA . GLU A 1 304 ? -5.184 -12.025 13.207 1.00 95.50 304 GLU A CA 1
ATOM 2240 C C . GLU A 1 304 ? -3.800 -12.677 13.343 1.00 95.50 304 GLU A C 1
ATOM 2242 O O . GLU A 1 304 ? -2.981 -12.622 12.427 1.00 95.50 304 GLU A O 1
ATOM 2247 N N . ALA A 1 305 ? -3.558 -13.405 14.442 1.00 96.88 305 ALA A N 1
ATOM 2248 C CA . ALA A 1 305 ? -2.302 -14.127 14.641 1.00 96.88 305 ALA A CA 1
ATOM 2249 C C . ALA A 1 305 ? -2.063 -15.214 13.582 1.00 96.88 305 ALA A C 1
ATOM 2251 O O . ALA A 1 305 ? -0.919 -15.461 13.202 1.00 96.88 305 ALA A O 1
ATOM 2252 N N . ALA A 1 306 ? -3.119 -15.886 13.112 1.00 95.56 306 ALA A N 1
ATOM 2253 C CA . ALA A 1 306 ? -3.020 -16.874 12.040 1.00 95.56 306 ALA A CA 1
ATOM 2254 C C . ALA A 1 306 ? -2.704 -16.221 10.689 1.00 95.56 306 ALA A C 1
ATOM 2256 O O . ALA A 1 306 ? -1.927 -16.782 9.917 1.00 95.56 306 ALA A O 1
ATOM 2257 N N . GLU A 1 307 ? -3.258 -15.041 10.425 1.00 94.38 307 GLU A N 1
ATOM 2258 C CA . GLU A 1 307 ? -2.947 -14.260 9.232 1.00 94.38 307 GLU A CA 1
ATOM 2259 C C . GLU A 1 307 ? -1.492 -13.775 9.244 1.00 94.38 307 GLU A C 1
ATOM 2261 O O . GLU A 1 307 ? -0.745 -14.074 8.312 1.00 94.38 307 GLU A O 1
ATOM 2266 N N . SER A 1 308 ? -1.034 -13.143 10.334 1.00 93.31 308 SER A N 1
ATOM 2267 C CA . SER A 1 308 ? 0.373 -12.737 10.485 1.00 93.31 308 SER A CA 1
ATOM 2268 C C . SER A 1 308 ? 1.321 -13.934 10.335 1.00 93.31 308 SER A C 1
ATOM 2270 O O . SER A 1 308 ? 2.361 -13.837 9.682 1.00 93.31 308 SER A O 1
ATOM 2272 N N . ALA A 1 309 ? 0.949 -15.094 10.891 1.00 95.31 309 ALA A N 1
ATOM 2273 C CA . ALA A 1 309 ? 1.718 -16.327 10.764 1.00 95.31 309 ALA A CA 1
ATOM 2274 C C . ALA A 1 309 ? 1.871 -16.777 9.301 1.00 95.31 309 ALA A C 1
ATOM 2276 O O . ALA A 1 309 ? 2.974 -17.147 8.897 1.00 95.31 309 ALA A O 1
ATOM 2277 N N . GLN A 1 310 ? 0.792 -16.741 8.511 1.00 92.44 310 GLN A N 1
ATOM 2278 C CA . GLN A 1 310 ? 0.844 -17.066 7.082 1.00 92.44 310 GLN A CA 1
ATOM 2279 C C . GLN A 1 310 ? 1.689 -16.048 6.315 1.00 92.44 310 GLN A C 1
ATOM 2281 O O . GLN A 1 310 ? 2.593 -16.451 5.586 1.00 92.44 310 GLN A O 1
ATOM 2286 N N . ASN A 1 311 ? 1.490 -14.751 6.565 1.00 88.19 311 ASN A N 1
ATOM 2287 C CA . ASN A 1 311 ? 2.242 -13.679 5.908 1.00 88.19 311 ASN A CA 1
ATOM 2288 C C . ASN A 1 311 ? 3.758 -13.836 6.117 1.00 88.19 311 ASN A C 1
ATOM 2290 O O . ASN A 1 311 ? 4.533 -13.745 5.167 1.00 88.19 311 ASN A O 1
ATOM 2294 N N . TYR A 1 312 ? 4.216 -14.167 7.329 1.00 88.94 312 TYR A N 1
ATOM 2295 C CA . TYR A 1 312 ? 5.640 -14.450 7.560 1.00 88.94 312 TYR A CA 1
ATOM 2296 C C . TYR A 1 312 ? 6.161 -15.634 6.741 1.00 88.94 312 TYR A C 1
ATOM 2298 O O . TYR A 1 312 ? 7.312 -15.610 6.294 1.00 88.94 312 TYR A O 1
ATOM 2306 N N . LEU A 1 313 ? 5.339 -16.668 6.561 1.00 92.31 313 LEU A N 1
ATOM 2307 C CA . LEU A 1 313 ? 5.710 -17.870 5.819 1.00 92.31 313 LEU A CA 1
ATOM 2308 C C . LEU A 1 313 ? 5.734 -17.664 4.302 1.00 92.31 313 LEU A C 1
ATOM 2310 O O . LEU A 1 313 ? 6.453 -18.387 3.612 1.00 92.31 313 LEU A O 1
ATOM 2314 N N . GLU A 1 314 ? 5.015 -16.670 3.779 1.00 90.50 314 GLU A N 1
ATOM 2315 C CA . GLU A 1 314 ? 5.070 -16.310 2.357 1.00 90.50 314 GLU A CA 1
ATOM 2316 C C . GLU A 1 314 ? 6.437 -15.741 1.956 1.00 90.50 314 GLU A C 1
ATOM 2318 O O . GLU A 1 314 ? 6.938 -16.024 0.865 1.00 90.50 314 GLU A O 1
ATOM 2323 N N . PHE A 1 315 ? 7.084 -14.993 2.854 1.00 81.88 315 PHE A N 1
ATOM 2324 C CA . PHE A 1 315 ? 8.344 -14.299 2.561 1.00 81.88 315 PHE A CA 1
ATOM 2325 C C . PHE A 1 315 ? 9.572 -14.916 3.240 1.00 81.88 315 PHE A C 1
ATOM 2327 O O . PHE A 1 315 ? 10.707 -14.553 2.919 1.00 81.88 315 PHE A O 1
ATOM 2334 N N . SER A 1 316 ? 9.400 -15.823 4.205 1.00 85.19 316 SER A N 1
ATOM 2335 C CA . SER A 1 316 ? 10.504 -16.402 4.978 1.00 85.19 316 SER A CA 1
ATOM 2336 C C . SER A 1 316 ? 10.178 -17.785 5.539 1.00 85.19 316 SER A C 1
ATOM 2338 O O . SER A 1 316 ? 9.033 -18.164 5.725 1.00 85.19 316 SER A O 1
ATOM 2340 N N . ASN A 1 317 ? 11.213 -18.573 5.834 1.00 91.50 317 ASN A N 1
ATOM 2341 C CA . ASN A 1 317 ? 11.038 -19.908 6.408 1.00 91.50 317 ASN A CA 1
ATOM 2342 C C . ASN A 1 317 ? 11.238 -19.869 7.923 1.00 91.50 317 ASN A C 1
ATOM 2344 O O . ASN A 1 317 ? 12.283 -19.419 8.396 1.00 91.50 317 ASN A O 1
ATOM 2348 N N . PHE A 1 318 ? 10.292 -20.434 8.670 1.00 92.00 318 PHE A N 1
ATOM 2349 C CA . PHE A 1 318 ? 10.359 -20.530 10.126 1.00 92.00 318 PHE A CA 1
ATOM 2350 C C . PHE A 1 318 ? 10.248 -21.979 10.611 1.00 92.00 318 PHE A C 1
ATOM 2352 O O . PHE A 1 318 ? 9.639 -22.838 9.977 1.00 92.00 318 PHE A O 1
ATOM 2359 N N . SER A 1 319 ? 10.840 -22.254 11.776 1.00 96.75 319 SER A N 1
ATOM 2360 C CA . SER A 1 319 ? 10.449 -23.421 12.576 1.00 96.75 319 SER A CA 1
ATOM 2361 C C . SER A 1 319 ? 9.187 -23.088 13.375 1.00 96.75 319 SER A C 1
ATOM 2363 O O . SER A 1 319 ? 8.972 -21.915 13.666 1.00 96.75 319 SER A O 1
ATOM 2365 N N . CYS A 1 320 ? 8.409 -24.092 13.798 1.00 96.94 320 CYS A N 1
ATOM 2366 C CA . CYS A 1 320 ? 7.223 -23.875 14.640 1.00 96.94 320 CYS A CA 1
ATOM 2367 C C . CYS A 1 320 ? 7.517 -22.956 15.844 1.00 96.94 320 CYS A C 1
ATOM 2369 O O . CYS A 1 320 ? 6.867 -21.930 16.011 1.00 96.94 320 CYS A O 1
ATOM 2371 N N . GLN A 1 321 ? 8.564 -23.256 16.625 1.00 96.38 321 GLN A N 1
ATOM 2372 C CA . GLN A 1 321 ? 8.949 -22.412 17.763 1.00 96.38 321 GLN A CA 1
ATOM 2373 C C . GLN A 1 321 ? 9.417 -21.019 17.322 1.00 96.38 321 GLN A C 1
ATOM 2375 O O . GLN A 1 321 ? 9.059 -20.035 17.952 1.00 96.38 321 GLN A O 1
ATOM 2380 N N . GLY A 1 322 ? 10.178 -20.922 16.228 1.00 95.06 322 GLY A N 1
ATOM 2381 C CA . GLY A 1 322 ? 10.658 -19.633 15.726 1.00 95.06 322 GLY A CA 1
ATOM 2382 C C . GLY A 1 322 ? 9.535 -18.706 15.254 1.00 95.06 322 GLY A C 1
ATOM 2383 O O . GLY A 1 322 ? 9.638 -17.503 15.455 1.00 95.06 322 GLY A O 1
ATOM 2384 N N . LEU A 1 323 ? 8.465 -19.249 14.661 1.00 96.19 323 LEU A N 1
ATOM 2385 C CA . LEU A 1 323 ? 7.298 -18.456 14.263 1.00 96.19 323 LEU A CA 1
ATOM 2386 C C . LEU A 1 323 ? 6.521 -17.962 15.490 1.00 96.19 323 LEU A C 1
ATOM 2388 O O . LEU A 1 323 ? 6.153 -16.794 15.549 1.00 96.19 323 LEU A O 1
ATOM 2392 N N . ILE A 1 324 ? 6.339 -18.820 16.500 1.00 95.75 324 ILE A N 1
ATOM 2393 C CA . ILE A 1 324 ? 5.714 -18.433 17.776 1.00 95.75 324 ILE A CA 1
ATOM 2394 C C . ILE A 1 324 ? 6.528 -17.327 18.462 1.00 95.75 324 ILE A C 1
ATOM 2396 O O . ILE A 1 324 ? 5.958 -16.338 18.925 1.00 95.75 324 ILE A O 1
ATOM 2400 N N . ASP A 1 325 ? 7.854 -17.471 18.503 1.00 91.06 325 ASP A N 1
ATOM 2401 C CA . ASP A 1 325 ? 8.752 -16.475 19.093 1.00 91.06 325 ASP A CA 1
ATOM 2402 C C . ASP A 1 325 ? 8.689 -15.143 18.324 1.00 91.06 325 ASP A C 1
ATOM 2404 O O . ASP A 1 325 ? 8.691 -14.088 18.949 1.00 91.06 325 ASP A O 1
ATOM 2408 N N . GLN A 1 326 ? 8.588 -15.170 16.988 1.00 93.31 326 GLN A N 1
ATOM 2409 C CA . GLN A 1 326 ? 8.457 -13.961 16.165 1.00 93.31 326 GLN A CA 1
ATOM 2410 C C . GLN A 1 326 ? 7.138 -13.222 16.440 1.00 93.31 326 GLN A C 1
ATOM 2412 O O . GLN A 1 326 ? 7.153 -12.022 16.712 1.00 93.31 326 GLN A O 1
ATOM 2417 N N . LEU A 1 327 ? 6.014 -13.943 16.419 1.00 95.38 327 LEU A N 1
ATOM 2418 C CA . LEU A 1 327 ? 4.679 -13.378 16.634 1.00 95.38 327 LEU A CA 1
ATOM 2419 C C . LEU A 1 327 ? 4.509 -12.815 18.055 1.00 95.38 327 LEU A C 1
ATOM 2421 O O . LEU A 1 327 ? 3.875 -11.783 18.244 1.00 95.38 327 LEU A O 1
ATOM 2425 N N . SER A 1 328 ? 5.092 -13.469 19.063 1.00 94.00 328 SER A N 1
ATOM 2426 C CA . SER A 1 328 ? 4.992 -13.042 20.470 1.00 94.00 328 SER A CA 1
ATOM 2427 C C . SER A 1 328 ? 6.108 -12.101 20.937 1.00 94.00 328 SER A C 1
ATOM 2429 O O . SER A 1 328 ? 6.110 -11.663 22.089 1.00 94.00 328 SER A O 1
ATOM 2431 N N . SER A 1 329 ? 7.073 -11.786 20.069 1.00 86.38 329 SER A N 1
ATOM 2432 C CA . SER A 1 329 ? 8.209 -10.931 20.411 1.00 86.38 329 SER A CA 1
ATOM 2433 C C . SER A 1 329 ? 7.756 -9.515 20.760 1.00 86.38 329 SER A C 1
ATOM 2435 O O . SER A 1 329 ? 6.986 -8.902 20.023 1.00 86.38 329 SER A O 1
ATOM 2437 N N . GLU A 1 330 ? 8.331 -8.951 21.827 1.00 79.69 330 GLU A N 1
ATOM 2438 C CA . GLU A 1 330 ? 8.148 -7.541 22.208 1.00 79.69 330 GLU A CA 1
ATOM 2439 C C . GLU A 1 330 ? 8.675 -6.559 21.143 1.00 79.69 330 GLU A C 1
ATOM 2441 O O . GLU A 1 330 ? 8.271 -5.403 21.106 1.00 79.69 330 GLU A O 1
ATOM 2446 N N . PHE A 1 331 ? 9.578 -7.023 20.272 1.00 75.06 331 PHE A N 1
ATOM 2447 C CA . PHE A 1 331 ? 10.124 -6.263 19.141 1.00 75.06 331 PHE A CA 1
ATOM 2448 C C . PHE A 1 331 ? 9.535 -6.698 17.788 1.00 75.06 331 PHE A C 1
ATOM 2450 O O . PHE A 1 331 ? 9.992 -6.219 16.752 1.00 75.06 331 PHE A O 1
ATOM 2457 N N . GLY A 1 332 ? 8.611 -7.662 17.796 1.00 74.44 332 GLY A N 1
ATOM 2458 C CA . GLY A 1 332 ? 7.905 -8.163 16.620 1.00 74.44 332 GLY A CA 1
ATOM 2459 C C . GLY A 1 332 ? 6.438 -7.759 16.685 1.00 74.44 332 GLY A C 1
ATOM 2460 O O . GLY A 1 332 ? 6.123 -6.593 16.917 1.00 74.44 332 GLY A O 1
ATOM 2461 N N . ASP A 1 333 ? 5.549 -8.735 16.522 1.00 87.00 333 ASP A N 1
ATOM 2462 C CA . ASP A 1 333 ? 4.115 -8.461 16.394 1.00 87.00 333 ASP A CA 1
ATOM 2463 C C . ASP A 1 333 ? 3.407 -8.305 17.743 1.00 87.00 333 ASP A C 1
ATOM 2465 O O . ASP A 1 333 ? 2.292 -7.798 17.777 1.00 87.00 333 ASP A O 1
ATOM 2469 N N . GLN A 1 334 ? 4.035 -8.687 18.861 1.00 93.12 334 GLN A N 1
ATOM 2470 C CA . GLN A 1 334 ? 3.512 -8.523 20.225 1.00 93.12 334 GLN A CA 1
ATOM 2471 C C . GLN A 1 334 ? 2.171 -9.235 20.511 1.00 93.12 334 GLN A C 1
ATOM 2473 O O . GLN A 1 334 ? 1.396 -8.795 21.365 1.00 93.12 334 GLN A O 1
ATOM 2478 N N . TYR A 1 335 ? 1.887 -10.351 19.834 1.00 97.00 335 TYR A N 1
ATOM 2479 C CA . TYR A 1 335 ? 0.785 -11.237 20.225 1.00 97.00 335 TYR A CA 1
ATOM 2480 C C . TYR A 1 335 ? 1.027 -11.848 21.609 1.00 97.00 335 TYR A C 1
ATOM 2482 O O . TYR A 1 335 ? 2.169 -12.052 22.035 1.00 97.00 335 TYR A O 1
ATOM 2490 N N . THR A 1 336 ? -0.046 -12.223 22.311 1.00 96.31 336 THR A N 1
ATOM 2491 C CA . THR A 1 336 ? 0.118 -13.112 23.469 1.00 96.31 336 THR A CA 1
ATOM 2492 C C . THR A 1 336 ? 0.708 -14.448 23.019 1.00 96.31 336 THR A C 1
ATOM 2494 O O . THR A 1 336 ? 0.544 -14.871 21.872 1.00 96.31 336 THR A O 1
ATOM 2497 N N . VAL A 1 337 ? 1.399 -15.150 23.920 1.00 95.38 337 VAL A N 1
ATOM 2498 C CA . VAL A 1 33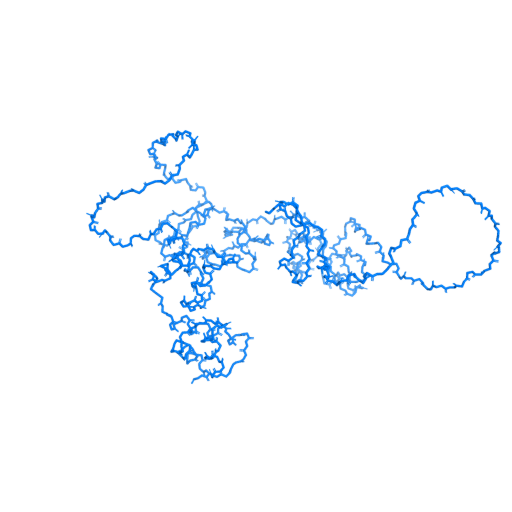7 ? 1.988 -16.459 23.588 1.00 95.38 337 VAL A CA 1
ATOM 2499 C C . VAL A 1 337 ? 0.900 -17.441 23.151 1.00 95.38 337 VAL A C 1
ATOM 2501 O O . VAL A 1 337 ? 1.126 -18.256 22.257 1.00 95.38 337 VAL A O 1
ATOM 2504 N N . GLU A 1 338 ? -0.287 -17.356 23.748 1.00 96.75 338 GLU A N 1
ATOM 2505 C CA . GLU A 1 338 ? -1.446 -18.163 23.387 1.00 96.75 338 GLU A CA 1
ATOM 2506 C C . GLU A 1 338 ? -1.939 -17.883 21.956 1.00 96.75 338 GLU A C 1
ATOM 2508 O O . GLU A 1 338 ? -2.119 -18.838 21.200 1.00 96.75 338 GLU A O 1
ATOM 2513 N N . GLU A 1 339 ? -2.092 -16.613 21.562 1.00 98.00 339 GLU A N 1
ATOM 2514 C CA . GLU A 1 339 ? -2.491 -16.209 20.199 1.00 98.00 339 GLU A CA 1
ATOM 2515 C C . GLU A 1 339 ? -1.420 -16.578 19.168 1.00 98.00 339 GLU A C 1
ATOM 2517 O O . GLU A 1 339 ? -1.726 -17.198 18.152 1.00 98.00 339 GLU A O 1
ATOM 2522 N N . ALA A 1 340 ? -0.146 -16.299 19.458 1.00 97.62 340 ALA A N 1
ATOM 2523 C CA . ALA A 1 340 ? 0.981 -16.674 18.604 1.00 97.62 340 ALA A CA 1
ATOM 2524 C C . ALA A 1 340 ? 1.055 -18.196 18.390 1.00 97.62 340 ALA A C 1
ATOM 2526 O O . ALA A 1 340 ? 1.256 -18.676 17.273 1.00 97.62 340 ALA A O 1
ATOM 2527 N N . THR A 1 341 ? 0.846 -18.973 19.460 1.00 96.00 341 THR A N 1
ATOM 2528 C CA . THR A 1 341 ? 0.782 -20.439 19.385 1.00 96.00 341 THR A CA 1
ATOM 2529 C C . THR A 1 341 ? -0.415 -20.891 18.559 1.00 96.00 341 THR A C 1
ATOM 2531 O O . THR A 1 341 ? -0.292 -21.818 17.757 1.00 96.00 341 THR A O 1
ATOM 2534 N N . TYR A 1 342 ? -1.580 -20.264 18.733 1.00 97.69 342 TYR A N 1
ATOM 2535 C CA . TYR A 1 342 ? -2.750 -20.568 17.918 1.00 97.69 342 TYR A CA 1
ATOM 2536 C C . TYR A 1 342 ? -2.475 -20.304 16.434 1.00 97.69 342 TYR A C 1
ATOM 2538 O O . TYR A 1 342 ? -2.683 -21.208 15.623 1.00 97.69 342 TYR A O 1
ATOM 2546 N N . GLY A 1 343 ? -1.959 -19.118 16.099 1.00 97.12 343 GLY A N 1
ATOM 2547 C CA . GLY A 1 343 ? -1.661 -18.706 14.731 1.00 97.12 343 GLY A CA 1
ATOM 2548 C C . GLY A 1 343 ? -0.678 -19.647 14.044 1.00 97.12 343 GLY A C 1
ATOM 2549 O O . GLY A 1 343 ? -0.971 -20.174 12.972 1.00 97.12 343 GLY A O 1
ATOM 2550 N N . ALA A 1 344 ? 0.429 -19.984 14.713 1.00 96.88 344 ALA A N 1
ATOM 2551 C CA . ALA A 1 344 ? 1.407 -20.932 14.183 1.00 96.88 344 ALA A CA 1
ATOM 2552 C C . ALA A 1 344 ? 0.799 -22.325 13.905 1.00 96.88 344 ALA A C 1
ATOM 2554 O O . ALA A 1 344 ? 1.094 -22.921 12.868 1.00 96.88 344 ALA A O 1
ATOM 2555 N N . ASN A 1 345 ? -0.111 -22.819 14.757 1.00 96.38 345 ASN A N 1
ATOM 2556 C CA . ASN A 1 345 ? -0.827 -24.086 14.530 1.00 96.38 345 ASN A CA 1
ATOM 2557 C C . ASN A 1 345 ? -1.773 -24.057 13.317 1.00 96.38 345 ASN A C 1
ATOM 2559 O O . ASN A 1 345 ? -2.061 -25.112 12.755 1.00 96.38 345 ASN A O 1
ATOM 2563 N N . GLN A 1 346 ? -2.249 -22.886 12.879 1.00 96.56 346 GLN A N 1
ATOM 2564 C CA . GLN A 1 346 ? -3.088 -22.788 11.676 1.00 96.56 346 GLN A CA 1
ATOM 2565 C C . GLN A 1 346 ? -2.288 -22.925 10.372 1.00 96.56 346 GLN A C 1
ATOM 2567 O O . GLN A 1 346 ? -2.865 -23.203 9.323 1.00 96.56 346 GLN A O 1
ATOM 2572 N N . THR A 1 347 ? -0.963 -22.766 10.422 1.00 91.94 347 THR A N 1
ATOM 2573 C CA . THR A 1 347 ? -0.099 -22.826 9.230 1.00 91.94 347 THR A CA 1
ATOM 2574 C C . THR A 1 347 ? 0.317 -24.249 8.838 1.00 91.94 347 THR A C 1
ATOM 2576 O O . THR A 1 347 ? 0.834 -24.472 7.745 1.00 91.94 347 THR A O 1
ATOM 2579 N N . GLY A 1 348 ? 0.106 -25.233 9.721 1.00 89.31 348 GLY A N 1
ATOM 2580 C CA . GLY A 1 348 ? 0.492 -26.632 9.508 1.00 89.31 348 GLY A CA 1
ATOM 2581 C C . GLY A 1 348 ? 1.991 -26.925 9.655 1.00 89.31 348 GLY A C 1
ATOM 2582 O O . GLY A 1 348 ? 2.416 -28.054 9.400 1.00 89.31 348 GLY A O 1
ATOM 2583 N N . ILE A 1 349 ? 2.803 -25.935 10.054 1.00 90.12 349 ILE A N 1
ATOM 2584 C CA . ILE A 1 349 ? 4.216 -26.144 10.431 1.00 90.12 349 ILE A CA 1
ATOM 2585 C C . ILE A 1 349 ? 4.363 -26.637 11.883 1.00 90.12 349 ILE A C 1
ATOM 2587 O O . ILE A 1 349 ? 5.412 -27.172 12.256 1.00 90.12 349 ILE A O 1
ATOM 2591 N N . CYS A 1 350 ? 3.315 -26.411 12.678 1.00 87.56 350 CYS A N 1
ATOM 2592 C CA . CYS A 1 350 ? 3.016 -26.998 13.974 1.00 87.56 350 CYS A CA 1
ATOM 2593 C C . CYS A 1 350 ? 1.812 -27.951 13.769 1.00 87.56 350 CYS A C 1
ATOM 2595 O O . CYS A 1 350 ? 1.794 -29.006 14.434 1.00 87.56 350 CYS A O 1
#

Solvent-accessible surface area (backbone atoms only — not comparable to full-atom values): 21560 Å² total; per-residue (Å²): 111,78,62,44,79,41,74,30,92,90,40,88,71,22,27,29,36,31,71,55,85,52,79,44,83,73,78,38,71,52,77,74,90,67,78,80,78,90,77,85,85,88,80,83,81,93,77,81,86,87,85,90,80,87,83,84,91,80,79,92,71,92,75,83,79,76,80,76,80,70,72,82,73,80,81,61,93,74,51,49,29,35,17,60,77,70,50,73,26,62,52,30,42,61,92,55,34,26,65,92,34,84,30,70,65,44,56,76,27,63,24,28,29,23,72,91,67,52,73,45,60,51,56,92,84,49,78,42,75,98,74,40,35,46,74,43,75,33,70,91,66,69,76,77,82,56,98,66,47,45,28,36,17,63,74,66,46,71,31,56,55,59,61,60,72,70,36,29,57,96,32,83,26,67,65,42,59,72,33,60,26,30,27,23,71,88,68,50,76,36,45,46,75,72,76,46,70,45,72,98,76,47,46,53,67,40,77,36,75,88,68,73,77,82,83,73,81,72,80,82,83,79,82,83,80,83,91,78,86,85,86,82,89,88,90,84,89,88,81,94,71,88,77,76,75,90,71,72,51,75,67,24,50,52,35,33,55,49,51,49,55,48,57,73,74,42,48,49,25,76,56,43,47,30,49,45,35,31,24,91,87,55,71,53,38,53,62,67,35,18,45,54,16,59,70,70,52,94,74,61,56,47,56,23,28,27,45,38,43,46,55,51,53,75,80,42,90,69,52,48,65,55,45,26,51,44,32,32,23,92,88,54,39,40,26,53,66,68,29,12,47,49,5,35,48,70,67,69,72,86

InterPro domains:
  IPR011434 Putative host cell surface-exposed lipoprotein Ltp-like, HTH region [PF07553] (252-297)
  IPR011434 Putative host cell surface-exposed lipoprotein Ltp-like, HTH region [PF07553] (300-343)
  IPR018929 Domain of unknown function DUF2510 [PF10708] (3-29)
  IPR022236 Domain of unknown function DUF3761 [PF12587] (148-178)
  IPR036388 Winged helix-like DNA-binding domain superfamily [G3DSA:1.10.10.10] (252-297)
  IPR036388 Winged helix-like DNA-binding domain superfamily [G3DSA:1.10.10.10] (299-347)

=== Feature glossary ===
A reading guide for the features in this record.

Start from the sequence.

  · Sequence gives the chain of amino acids in standard one-letter code (A=alanine, C=cysteine, …, Y=tyrosine), read N→C. It is the only feature that is directly encoded by the gene; all structural features are derived from the folded form of this sequence.

Fold it, and you get atomic coordinates and the backbone conformation that goes with them.

  · The mmCIF table is the protein's shape written out atom by atom. For each backbone N, Cα, C, and carbonyl O, it records an (x, y, z) coordinate triple in Å plus the residue type, chain letter, and residue number.

  · Backbone dihedral angles. Every residue except chain termini has a φ (preceding-C → N → Cα → C) and a ψ (N → Cα → C → next-N). They are reported in degrees following the IUPAC sign convention. Secondary structure is essentially a statement about which (φ, ψ) basin each residue occupies.

  · DSSP 8-state secondary structure assigns each residue one of H (α-helix), G (3₁₀-helix), I (π-helix), E (extended β-strand), B (isolated β-bridge), T (hydrogen-bonded turn), S (bend), or '-' (coil). The assignment is computed from backbone hydrogen-bond geometry via the Kabsch–Sander algorithm.

  · P-SEA three-state annotation labels each residue as helix, strand, or coil based purely on the geometry of the Cα trace. It serves as a fallback when the full backbone (and thus DSSP) is unavailable.

Summarize the fold with a handful of shape descriptors and a per-residue structural alphabet.

  · Radius of gyration (Rg) is the root-mean-square distance of Cα atoms from their centroid — a single number for overall size and compactness. A globular domain of N residues has Rg ≈ 2.2·N^0.38 Å; an extended or disordered chain has a much larger Rg. The Cα contact count is the number of residue pairs whose Cα atoms are within 8 Å and are more than four positions apart in sequence — a standard proxy for tertiary packing density. The bounding box is the smallest axis-aligned box enclosing all Cα atoms.

  · Foldseek's 3Di representation compresses backbone geometry into a per-residue letter drawn from a learned twenty-state alphabet. It captures the tertiary interaction pattern around each residue — which residues are packed against it in space, regardless of where they are in sequence.

  · Accessible surface area quantifies burial. A residue with SASA near zero is packed into the hydrophobic core; one with SASA >100 Å² sits on the surface. Computed here via the Shrake–Rupley numerical algorithm with a 1.4 Å probe.

Ask how reliable the model is.

  · For AlphaFold models, the B-factor field carries pLDDT — the model's own estimate of local accuracy on a 0–100 scale. Regions with pLDDT<50 should be treated as essentially unmodeled; they often correspond to intrinsically disordered segments.

  · For experimental (PDB) structures, the B-factor (temperature factor) quantifies the positional spread of each atom in the crystal — a combination of thermal vibration and static disorder — in units of Å². High B-factors mark flexible loops or poorly resolved regions; low B-factors mark the rigid, well-ordered core.

  · PAE(i, j) answers: if I align the predicted and true structures on residue i, how far off (in Å) do I expect residue j to be? A block-diagonal PAE matrix with low values on the blocks and high values off-diagonal is the signature of a multi-domain protein with confidently predicted domains but uncertain inter-domain orientation.

Place it in context: what it resembles, what it is annotated as, and how it looks.

  · Structural nearest neighbors (via Foldseek easy-search vs the PDB). Reported per hit: target PDB id, E-value, and alignment TM-score. A TM-score above ~0.5 is the conventional threshold for 'same fold'.

  · Functional annotations link the protein to curated databases. InterPro entries identify conserved domains and families by matching the sequence against member-database signatures (Pfam, PROSITE, CDD, …). Gene Ontology (GO) terms describe molecular function, biological process, and cellular component in a controlled vocabulary. CATH places the structure in a hierarchical fold classification (Class/Architecture/Topology/Homologous-superfamily). The organism is the source species.

  · Plot images: a contact map (which residues are close in 3D, as an N×N binary image), a Ramachandran scatter (backbone torsion angles, revealing secondary-structure composition at a glance), and — for AlphaFold structures — a PAE heatmap (pairwise prediction confidence).

  · Structure images are PyMOL renders from six orthogonal camera directions. Cartoon representation draws helices as coils and strands as arrows; sticks shows the backbone as bonds; surface shows the solvent-excluded envelope. Rainbow coloring maps sequence position to hue (blue→red, N→C); chain coloring assigns a distinct color per polypeptide.